Protein AF-A0A8C6LP64-F1 (afdb_monomer)

Nearest PDB structures (foldseek):
  8w0r-assembly1_A  TM=7.795E-01  e=1.756E-07  Homo sapiens
  6oht-assembly1_A  TM=7.981E-01  e=1.472E-06  Homo sapiens

Radius of gyration: 20.18 Å; Cα contacts (8 Å, |Δi|>4): 173; chains: 1; bounding box: 76×33×52 Å

InterPro domains:
  IPR007905 Emopamil-binding protein [PTHR14207] (55-198)
  IPR033118 EXPERA domain [PF05241] (79-190)
  IPR033118 EXPERA domain [PS51751] (31-187)

pLDDT: mean 72.2, std 21.82, range [25.19, 93.19]

Organism: Nothobranchius furzeri (NCBI:txid105023)

Sequence (207 aa):
MLNCKRVNVTICLNVRFTVGVSTDALAQRLASRRAGACHLLTAGCCLFRGLHLAGHYHVTEGPFVYMSLVGTVETSEGPLAELWKEYSKADSRWLVSDPTIVSVEILTVVLDSLLALLLIHAILNKKYYRHFLQVALSVCELYGGWMTFCPEWLTGSPHLNTSSWLHLWLYLAFFNGLWVLVPVLLLLQSWLFLKSLTPPPTSRKKL

Secondary structure (DSSP, 8-state):
---HHHHHHHHHHHHHHHGGGTTHHHHHHHHHTSTTS-HHHHHHHHHHHHHHHHHHIIIIIHHHHHHHHHS-TTT--SHHHHHHHHHTTTBGGGTTT-HHHHHHHHHIIIIIHHHHHHHHHHHHTT-TTHHHHHHHHHHHHHHHHHHHHHHHHHTT-TTB--SSHIIIIIIIIIIHHHHHHHHHHHHHHHHHHHHHTSPPPP-----

Mean predicted aligned error: 11.22 Å

Structure (mmCIF, N/CA/C/O backbone):
data_AF-A0A8C6LP64-F1
#
_entry.id   AF-A0A8C6LP64-F1
#
loop_
_atom_site.group_PDB
_atom_site.id
_atom_site.type_symbol
_atom_site.label_atom_id
_atom_site.label_alt_id
_atom_site.label_comp_id
_atom_site.label_asym_id
_atom_site.label_entity_id
_atom_site.label_seq_id
_atom_site.pdbx_PDB_ins_code
_atom_site.Cartn_x
_atom_site.Cartn_y
_atom_site.Cartn_z
_atom_site.occupancy
_atom_site.B_iso_or_equiv
_atom_site.auth_seq_id
_atom_site.auth_comp_id
_atom_site.auth_asym_id
_atom_site.auth_atom_id
_atom_site.pdbx_PDB_model_num
ATOM 1 N N . MET A 1 1 ? 27.531 -18.835 -13.441 1.00 26.56 1 MET A N 1
ATOM 2 C CA . MET A 1 1 ? 27.006 -19.209 -12.108 1.00 26.56 1 MET A CA 1
ATOM 3 C C . MET A 1 1 ? 26.710 -17.933 -11.327 1.00 26.56 1 MET A C 1
ATOM 5 O O . MET A 1 1 ? 27.609 -17.375 -10.713 1.00 26.56 1 MET A O 1
ATOM 9 N N . LEU A 1 2 ? 25.486 -17.407 -11.433 1.00 28.98 2 LEU A N 1
ATOM 10 C CA . LEU A 1 2 ? 25.056 -16.207 -10.705 1.00 28.98 2 LEU A CA 1
ATOM 11 C C . LEU A 1 2 ? 24.733 -16.569 -9.244 1.00 28.98 2 LEU A C 1
ATOM 13 O O . LEU A 1 2 ? 24.154 -17.611 -8.951 1.00 28.98 2 LEU A O 1
ATOM 17 N N . ASN A 1 3 ? 25.198 -15.715 -8.337 1.00 27.28 3 ASN A N 1
ATOM 18 C CA . ASN A 1 3 ? 25.306 -15.906 -6.892 1.00 27.28 3 ASN A CA 1
ATOM 19 C C . ASN A 1 3 ? 23.967 -16.231 -6.186 1.00 27.28 3 ASN A C 1
ATOM 21 O O . ASN A 1 3 ? 23.223 -15.335 -5.791 1.00 27.28 3 ASN A O 1
ATOM 25 N N . CYS A 1 4 ? 23.733 -17.514 -5.893 1.00 25.19 4 CYS A N 1
ATOM 26 C CA . CYS A 1 4 ? 22.618 -18.039 -5.080 1.00 25.19 4 CYS A CA 1
ATOM 27 C C . CYS A 1 4 ? 22.578 -17.491 -3.623 1.00 25.19 4 CYS A C 1
ATOM 29 O O . CYS A 1 4 ? 21.589 -17.631 -2.905 1.00 25.19 4 CYS A O 1
ATOM 31 N N . LYS A 1 5 ? 23.638 -16.805 -3.164 1.00 25.78 5 LYS A N 1
ATOM 32 C CA . LYS A 1 5 ? 23.715 -16.228 -1.808 1.00 25.78 5 LYS A CA 1
ATOM 33 C C . LYS A 1 5 ? 23.056 -14.849 -1.655 1.00 25.78 5 LYS A C 1
ATOM 35 O O . LYS A 1 5 ? 22.682 -14.505 -0.540 1.00 25.78 5 LYS A O 1
ATOM 40 N N . ARG A 1 6 ? 22.888 -14.066 -2.730 1.00 32.03 6 ARG A N 1
ATOM 41 C CA . ARG A 1 6 ? 22.370 -12.680 -2.641 1.00 32.03 6 ARG A CA 1
ATOM 42 C C . ARG A 1 6 ? 20.832 -12.619 -2.669 1.00 32.03 6 ARG A C 1
ATOM 44 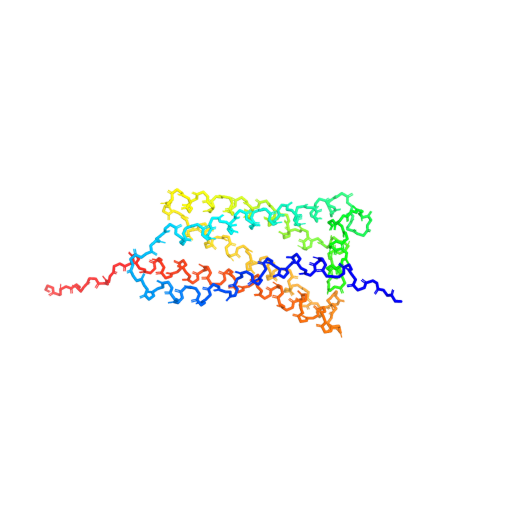O O . ARG A 1 6 ? 20.238 -11.862 -1.914 1.00 32.03 6 ARG A O 1
ATOM 51 N N . VAL A 1 7 ? 20.207 -13.526 -3.425 1.00 32.09 7 VAL A N 1
ATOM 52 C CA . VAL A 1 7 ? 18.743 -13.718 -3.520 1.00 32.09 7 VAL A CA 1
ATOM 53 C C . VAL A 1 7 ? 18.111 -14.082 -2.165 1.00 32.09 7 VAL A C 1
ATOM 55 O O . VAL A 1 7 ? 16.997 -13.667 -1.856 1.00 32.09 7 VAL A O 1
ATOM 58 N N . ASN A 1 8 ? 18.850 -14.799 -1.311 1.00 29.78 8 ASN A N 1
ATOM 59 C CA . ASN A 1 8 ? 18.366 -15.224 0.004 1.00 29.78 8 ASN A CA 1
ATOM 60 C C . ASN A 1 8 ? 18.093 -14.062 0.969 1.00 29.78 8 ASN A C 1
ATOM 62 O O . ASN A 1 8 ? 17.168 -14.162 1.766 1.00 29.78 8 ASN A O 1
ATOM 66 N N . VAL A 1 9 ? 18.856 -12.965 0.910 1.00 30.73 9 VAL A N 1
ATOM 67 C CA . VAL A 1 9 ? 18.701 -11.839 1.850 1.00 30.73 9 VAL A CA 1
ATOM 68 C C . VAL A 1 9 ? 17.477 -10.992 1.496 1.00 30.73 9 VAL A C 1
ATOM 70 O O . VAL A 1 9 ? 16.664 -10.703 2.370 1.00 30.73 9 VAL A O 1
ATOM 73 N N . THR A 1 10 ? 17.299 -10.676 0.213 1.00 33.97 10 THR A N 1
ATOM 74 C CA . THR A 1 10 ? 16.184 -9.876 -0.318 1.00 33.97 10 THR A CA 1
ATOM 75 C C . THR A 1 10 ? 14.831 -10.567 -0.138 1.00 33.97 10 THR A C 1
ATOM 77 O O . THR A 1 10 ? 13.877 -9.961 0.350 1.00 33.97 10 THR A O 1
ATOM 80 N N . ILE A 1 11 ? 14.763 -11.870 -0.435 1.00 35.84 11 ILE A N 1
ATOM 81 C CA . ILE A 1 11 ? 13.566 -12.680 -0.189 1.00 35.84 11 ILE A CA 1
ATOM 82 C C . ILE A 1 11 ? 13.360 -12.870 1.320 1.00 35.84 11 ILE A C 1
ATOM 84 O O . ILE A 1 11 ? 12.233 -12.765 1.784 1.00 35.84 11 ILE A O 1
ATOM 88 N N . CYS A 1 12 ? 14.412 -13.060 2.128 1.00 26.28 12 CYS A N 1
ATOM 89 C CA . CYS A 1 12 ? 14.254 -13.135 3.585 1.00 26.28 12 CYS A CA 1
ATOM 90 C C . CYS A 1 12 ? 13.740 -11.833 4.206 1.00 26.28 12 CYS A C 1
ATOM 92 O O . CYS A 1 12 ? 13.021 -11.920 5.192 1.00 26.28 12 CYS A O 1
ATOM 94 N N . LEU A 1 13 ? 14.066 -10.651 3.676 1.00 32.84 13 LEU A N 1
ATOM 95 C CA . LEU A 1 13 ? 13.472 -9.398 4.149 1.00 32.84 13 LEU A CA 1
ATOM 96 C C . LEU A 1 13 ? 11.963 -9.403 3.859 1.00 32.84 13 LEU A C 1
ATOM 98 O O . LEU A 1 13 ? 11.185 -9.456 4.806 1.00 32.84 13 LEU A O 1
ATOM 102 N N . ASN A 1 14 ? 11.530 -9.517 2.600 1.00 35.22 14 ASN A N 1
ATOM 103 C CA . ASN A 1 14 ? 10.096 -9.492 2.267 1.00 35.22 14 ASN A CA 1
ATOM 104 C C . ASN A 1 14 ? 9.284 -10.670 2.861 1.00 35.22 14 ASN A C 1
ATOM 106 O O . ASN A 1 14 ? 8.190 -10.453 3.384 1.00 35.22 14 ASN A O 1
ATOM 110 N N . VAL A 1 15 ? 9.814 -11.906 2.865 1.00 31.92 15 VAL A N 1
ATOM 111 C CA . VAL A 1 15 ? 9.146 -13.120 3.405 1.00 31.92 15 VAL A CA 1
ATOM 112 C C . VAL A 1 15 ? 9.077 -13.108 4.926 1.00 31.92 15 VAL A C 1
ATOM 114 O O . VAL A 1 15 ? 8.068 -13.521 5.492 1.00 31.92 15 VAL A O 1
ATOM 117 N N . ARG A 1 16 ? 10.102 -12.628 5.636 1.00 29.17 16 ARG A N 1
ATOM 118 C CA . ARG A 1 16 ? 10.067 -12.605 7.108 1.00 29.17 16 ARG A CA 1
ATOM 119 C C . ARG A 1 16 ? 9.106 -11.536 7.635 1.00 29.17 16 ARG A C 1
ATOM 121 O O . ARG A 1 16 ? 8.570 -11.718 8.726 1.00 29.17 16 ARG A O 1
ATOM 128 N N . PHE A 1 17 ? 8.815 -10.503 6.838 1.00 38.44 17 PHE A N 1
ATOM 129 C CA . PHE A 1 17 ? 7.782 -9.506 7.138 1.00 38.44 17 PHE A CA 1
ATOM 130 C C . PHE A 1 17 ? 6.357 -10.003 6.869 1.00 38.44 17 PHE A C 1
ATOM 132 O O . PHE A 1 17 ? 5.456 -9.701 7.650 1.00 38.44 17 PHE A O 1
ATOM 139 N N . THR A 1 18 ? 6.146 -10.828 5.841 1.00 34.22 18 THR A N 1
ATOM 140 C CA . THR A 1 18 ? 4.807 -11.319 5.479 1.00 34.22 18 THR A CA 1
ATOM 141 C C . THR A 1 18 ? 4.430 -12.683 6.064 1.00 34.22 18 THR A C 1
ATOM 143 O O . THR A 1 18 ? 3.271 -12.905 6.403 1.00 34.22 18 THR A O 1
ATOM 146 N N . VAL A 1 19 ? 5.373 -13.600 6.293 1.00 32.12 19 VAL A N 1
ATOM 147 C CA . VAL A 1 19 ? 5.092 -14.910 6.928 1.00 32.12 19 VAL A CA 1
ATOM 148 C C . VAL A 1 19 ? 4.787 -14.773 8.424 1.00 32.12 19 VAL A C 1
ATOM 150 O O . VAL A 1 19 ? 4.090 -15.616 8.992 1.00 32.12 19 VAL A O 1
ATOM 153 N N . GLY A 1 20 ? 5.177 -13.658 9.050 1.00 32.44 20 GLY A N 1
ATOM 154 C CA . GLY A 1 20 ? 4.718 -13.285 10.392 1.00 32.44 20 GLY A CA 1
ATOM 155 C C . GLY A 1 20 ? 3.199 -13.079 10.502 1.00 32.44 20 GLY A C 1
ATOM 156 O O . GLY A 1 20 ? 2.684 -13.009 11.614 1.00 32.44 20 GLY A O 1
ATOM 157 N N . VAL A 1 21 ? 2.476 -13.004 9.378 1.00 38.06 21 VAL A N 1
ATOM 158 C CA . VAL A 1 21 ? 1.015 -12.844 9.300 1.00 38.06 21 VAL A CA 1
ATOM 159 C C . VAL A 1 21 ? 0.261 -14.180 9.425 1.00 38.06 21 VAL A C 1
ATOM 161 O O . VAL A 1 21 ? -0.861 -14.230 9.919 1.00 38.06 21 VAL A O 1
ATOM 164 N N . SER A 1 22 ? 0.844 -15.303 8.988 1.00 34.34 22 SER A N 1
ATOM 165 C CA . SER A 1 22 ? 0.098 -16.576 8.865 1.00 34.34 22 SER A CA 1
ATOM 166 C C . SER A 1 22 ? -0.023 -17.375 10.165 1.00 34.34 22 SER A C 1
ATOM 168 O O . SER A 1 22 ? -0.956 -18.161 10.330 1.00 34.34 22 SER A O 1
ATOM 170 N N . THR A 1 23 ? 0.865 -17.160 11.133 1.00 35.19 23 THR A N 1
ATOM 171 C CA . THR A 1 23 ? 0.742 -17.777 12.465 1.00 35.19 23 THR A CA 1
ATOM 172 C C . THR A 1 23 ? -0.367 -17.127 13.312 1.00 35.19 23 THR A C 1
ATOM 174 O O . THR A 1 23 ? -0.797 -17.706 14.314 1.00 35.19 23 THR A O 1
ATOM 177 N N . ASP A 1 24 ? -0.904 -15.980 12.867 1.00 39.62 24 ASP A N 1
ATOM 178 C CA . ASP A 1 24 ? -1.932 -15.191 13.554 1.00 39.62 24 ASP A CA 1
ATOM 179 C C . ASP A 1 24 ? -3.308 -15.865 13.587 1.00 39.62 24 ASP A C 1
ATOM 181 O O . ASP A 1 24 ? -3.987 -15.800 14.609 1.00 39.62 24 ASP A O 1
ATOM 185 N N . ALA A 1 25 ? -3.744 -16.546 12.523 1.00 39.41 25 ALA A N 1
ATOM 186 C CA . ALA A 1 25 ? -5.092 -17.131 12.487 1.00 39.41 25 ALA A CA 1
ATOM 187 C C . ALA A 1 25 ? -5.253 -18.283 13.500 1.00 39.41 25 ALA A C 1
ATOM 189 O O . ALA A 1 25 ? -6.311 -18.465 14.116 1.00 39.41 25 ALA A O 1
ATOM 190 N N . LEU A 1 26 ? -4.175 -19.046 13.713 1.00 38.53 26 LEU A N 1
ATOM 191 C CA . LEU A 1 26 ? -4.131 -20.137 14.682 1.00 38.53 26 LEU A CA 1
ATOM 192 C C . LEU A 1 26 ? -3.989 -19.602 16.114 1.00 38.53 26 LEU A C 1
ATOM 194 O O . LEU A 1 26 ? -4.695 -20.066 17.013 1.00 38.53 26 LEU A O 1
ATOM 198 N N . ALA A 1 27 ? -3.153 -18.580 16.319 1.00 39.38 27 ALA A N 1
ATOM 199 C CA . ALA A 1 27 ? -2.984 -17.932 17.618 1.00 39.38 27 ALA A CA 1
ATOM 200 C C . ALA A 1 27 ? -4.264 -17.206 18.080 1.00 39.38 27 ALA A C 1
ATOM 202 O O . ALA A 1 27 ? -4.646 -17.323 19.244 1.00 39.38 27 ALA A O 1
ATOM 203 N N . GLN A 1 28 ? -4.987 -16.544 17.170 1.00 41.19 28 GLN A N 1
ATOM 204 C CA . GLN A 1 28 ? -6.283 -15.903 17.432 1.00 41.19 28 GLN A CA 1
ATOM 205 C C . GLN A 1 28 ? -7.360 -16.915 17.854 1.00 41.19 28 GLN A C 1
ATOM 207 O O . GLN A 1 28 ? -8.079 -16.682 18.831 1.00 41.19 28 GLN A O 1
ATOM 212 N N . ARG A 1 29 ? -7.453 -18.071 17.174 1.00 42.31 29 ARG A N 1
ATOM 213 C CA . ARG A 1 29 ? -8.389 -19.147 17.556 1.00 42.31 29 ARG A CA 1
ATOM 214 C C . ARG A 1 29 ? -8.042 -19.756 18.913 1.00 42.31 29 ARG A C 1
ATOM 216 O O . ARG A 1 29 ? -8.949 -19.985 19.715 1.00 42.31 29 ARG A O 1
ATOM 223 N N . LEU A 1 30 ? -6.759 -19.975 19.198 1.00 38.41 30 LEU A N 1
ATOM 224 C CA . LEU A 1 30 ? -6.309 -20.523 20.482 1.00 38.41 30 LEU A CA 1
ATOM 225 C C . LEU A 1 30 ? -6.493 -19.530 21.643 1.00 38.41 30 LEU A C 1
ATOM 227 O O . LEU A 1 30 ? -6.898 -19.942 22.729 1.00 38.41 30 LEU A O 1
ATOM 231 N N . ALA A 1 31 ? -6.290 -18.231 21.407 1.00 39.41 31 ALA A N 1
ATOM 232 C CA . ALA A 1 31 ? -6.501 -17.179 22.402 1.00 39.41 31 ALA A CA 1
ATOM 233 C C . ALA A 1 31 ? -7.993 -16.929 22.690 1.00 39.41 31 ALA A C 1
ATOM 235 O O . ALA A 1 31 ? -8.370 -16.752 23.846 1.00 39.41 31 ALA A O 1
ATOM 236 N N . SER A 1 32 ? -8.866 -17.007 21.676 1.00 42.94 32 SER A N 1
ATOM 237 C CA . SER A 1 32 ? -10.322 -16.845 21.855 1.00 42.94 32 SER A CA 1
ATOM 238 C C . SER A 1 32 ? -10.965 -17.936 22.726 1.00 42.94 32 SER A C 1
ATOM 240 O O . SER A 1 32 ? -11.972 -17.688 23.385 1.00 42.94 32 SER A O 1
ATOM 242 N N . ARG A 1 33 ? -10.365 -19.138 22.776 1.00 45.78 33 ARG A N 1
ATOM 243 C CA . ARG A 1 33 ? -10.842 -20.259 23.605 1.00 45.78 33 ARG A CA 1
ATOM 244 C C . ARG A 1 33 ? -10.457 -20.145 25.082 1.00 45.78 33 ARG A C 1
ATOM 246 O O . ARG A 1 33 ? -11.046 -20.842 25.903 1.00 45.78 33 ARG A O 1
ATOM 253 N N . ARG A 1 34 ? -9.506 -19.278 25.443 1.00 41.78 34 ARG A N 1
ATOM 254 C CA . ARG A 1 34 ? -9.128 -18.993 26.837 1.00 41.78 34 ARG A CA 1
ATOM 255 C C . ARG A 1 34 ? -9.584 -17.586 27.213 1.00 41.78 34 ARG A C 1
ATOM 257 O O . ARG A 1 34 ? -8.787 -16.659 27.333 1.00 41.78 34 ARG A O 1
ATOM 264 N N . ALA A 1 35 ? -10.895 -17.442 27.389 1.00 44.69 35 ALA A N 1
ATOM 265 C CA . ALA A 1 35 ? -11.497 -16.249 27.967 1.00 44.69 35 ALA A CA 1
ATOM 266 C C . ALA A 1 35 ? -10.827 -15.929 29.318 1.00 44.69 35 ALA A C 1
ATOM 268 O O . ALA A 1 35 ? -10.837 -16.752 30.230 1.00 44.69 35 ALA A O 1
ATOM 269 N N . GLY A 1 36 ? -10.213 -14.747 29.419 1.00 41.34 36 GLY A N 1
ATOM 270 C CA . GLY A 1 36 ? -9.667 -14.202 30.667 1.00 41.34 36 GLY A CA 1
ATOM 271 C C . GLY A 1 36 ? -8.198 -13.774 30.619 1.00 41.34 36 GLY A C 1
ATOM 272 O O . GLY A 1 36 ? -7.803 -12.911 31.398 1.00 41.34 36 GLY A O 1
ATOM 273 N N . ALA A 1 37 ? -7.386 -14.285 29.688 1.00 33.78 37 ALA A N 1
ATOM 274 C CA . ALA A 1 37 ? -5.953 -13.986 29.659 1.00 33.78 37 ALA A CA 1
ATOM 275 C C . ALA A 1 37 ? -5.576 -12.983 28.552 1.00 33.78 37 ALA A C 1
ATOM 277 O O . ALA A 1 37 ? -5.220 -13.343 27.436 1.00 33.78 37 ALA A O 1
ATOM 278 N N . CYS A 1 38 ? -5.549 -11.712 28.960 1.00 40.19 38 CYS A N 1
ATOM 279 C CA . CYS A 1 38 ? -4.589 -10.700 28.514 1.00 40.19 38 CYS A CA 1
ATOM 280 C C . CYS A 1 38 ? -4.884 -9.913 27.216 1.00 40.19 38 CYS A C 1
ATOM 282 O O . CYS A 1 38 ? -4.212 -10.055 26.197 1.00 40.19 38 CYS A O 1
ATOM 284 N N . HIS A 1 39 ? -5.763 -8.909 27.333 1.00 40.50 39 HIS A N 1
ATOM 285 C CA . HIS A 1 39 ? -5.815 -7.740 26.433 1.00 40.50 39 HIS A CA 1
ATOM 286 C C . HIS A 1 39 ? -4.435 -7.075 26.196 1.00 40.50 39 HIS A C 1
ATOM 288 O O . HIS A 1 39 ? -4.240 -6.419 25.174 1.00 40.50 39 HIS A O 1
ATOM 294 N N . LEU A 1 40 ? -3.482 -7.237 27.125 1.00 34.91 40 LEU A N 1
ATOM 295 C CA . LEU A 1 40 ? -2.119 -6.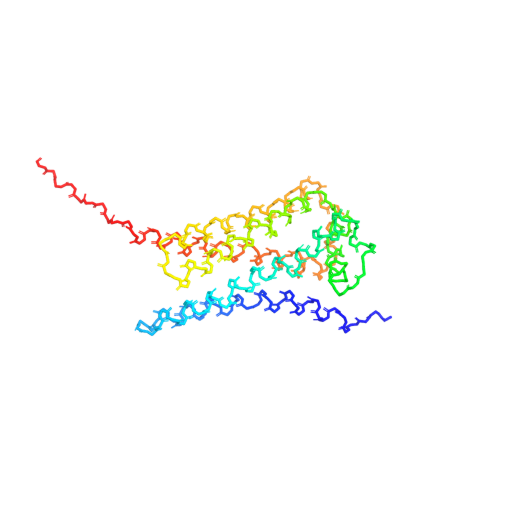700 27.047 1.00 34.91 40 LEU A CA 1
ATOM 296 C C . LEU A 1 40 ? -1.243 -7.453 26.023 1.00 34.91 40 LEU A C 1
ATOM 298 O O . LEU A 1 40 ? -0.400 -6.832 25.384 1.00 34.91 40 LEU A O 1
ATOM 302 N N . LEU A 1 41 ? -1.483 -8.755 25.802 1.00 35.78 41 LEU A N 1
ATOM 303 C CA . LEU A 1 41 ? -0.802 -9.546 24.764 1.00 35.78 41 LEU A CA 1
ATOM 304 C C . LEU A 1 41 ? -1.319 -9.196 23.361 1.00 35.78 41 LEU A C 1
ATOM 306 O O . LEU A 1 41 ? -0.529 -9.032 22.436 1.00 35.78 41 LEU A O 1
ATOM 310 N N . THR A 1 42 ? -2.634 -9.004 23.204 1.00 43.03 42 THR A N 1
ATOM 311 C CA . THR A 1 42 ? -3.245 -8.596 21.926 1.00 43.03 42 THR A CA 1
ATOM 312 C C . THR A 1 42 ? -2.824 -7.181 21.520 1.00 43.03 42 THR A C 1
ATOM 314 O O . THR A 1 42 ? -2.504 -6.942 20.359 1.00 43.03 42 THR A O 1
ATOM 317 N N . ALA A 1 43 ? -2.768 -6.247 22.477 1.00 38.12 43 ALA A N 1
ATOM 318 C CA . ALA A 1 43 ? -2.267 -4.895 22.239 1.00 38.12 43 ALA A CA 1
ATOM 319 C C . ALA A 1 43 ? -0.759 -4.889 21.932 1.00 38.12 43 ALA A C 1
ATOM 321 O O . ALA A 1 43 ? -0.343 -4.181 21.019 1.00 38.12 43 ALA A O 1
ATOM 322 N N . GLY A 1 44 ? 0.037 -5.714 22.628 1.00 37.62 44 GLY A N 1
ATOM 323 C CA . GLY A 1 44 ? 1.481 -5.863 22.412 1.00 37.62 44 GLY A CA 1
ATOM 324 C C . GLY A 1 44 ? 1.852 -6.387 21.019 1.00 37.62 44 GLY A C 1
ATOM 325 O O . GLY A 1 44 ? 2.765 -5.853 20.392 1.00 37.62 44 GLY A O 1
ATOM 326 N N . CYS A 1 45 ? 1.103 -7.357 20.484 1.00 41.19 45 CYS A N 1
ATOM 327 C CA . CYS A 1 45 ? 1.294 -7.849 19.114 1.00 41.19 45 CYS A CA 1
ATOM 328 C C . CYS A 1 45 ? 0.916 -6.808 18.047 1.00 41.19 45 CYS A C 1
ATOM 330 O O . CYS A 1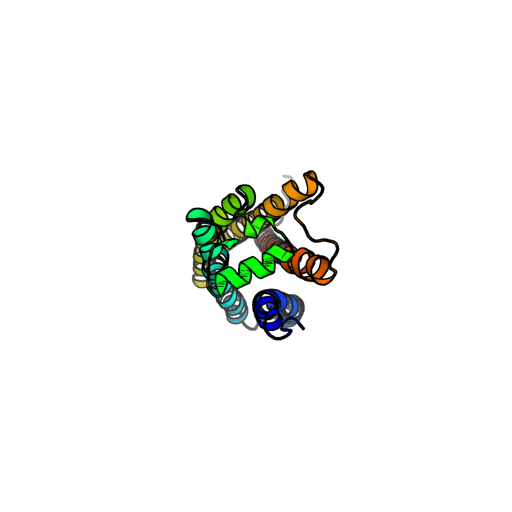 45 ? 1.601 -6.718 17.034 1.00 41.19 45 CYS A O 1
ATOM 332 N N . CYS A 1 46 ? -0.118 -5.987 18.267 1.00 42.16 46 CYS A N 1
ATOM 333 C CA . CYS A 1 46 ? -0.456 -4.878 17.363 1.00 42.16 46 CYS A CA 1
ATOM 334 C C . CYS A 1 46 ? 0.574 -3.732 17.423 1.00 42.16 46 CYS A C 1
ATOM 336 O O . CYS A 1 46 ? 0.823 -3.062 16.423 1.00 42.16 46 CYS A O 1
ATOM 338 N N . LEU A 1 47 ? 1.198 -3.534 18.586 1.00 43.19 47 LEU A N 1
ATOM 339 C CA . LEU A 1 47 ? 2.207 -2.510 18.857 1.00 43.19 47 LEU A CA 1
ATOM 340 C C . LEU A 1 47 ? 3.562 -2.777 18.214 1.00 43.19 47 LEU A C 1
ATOM 342 O O . LEU A 1 47 ? 4.127 -1.890 17.579 1.00 43.19 47 LEU A O 1
ATOM 346 N N . PHE A 1 48 ? 4.052 -4.011 18.328 1.00 40.94 48 PHE A N 1
ATOM 347 C CA . PHE A 1 48 ? 5.289 -4.435 17.669 1.00 40.94 48 PHE A CA 1
ATOM 348 C C . PHE A 1 48 ? 5.147 -4.429 16.132 1.00 40.94 48 PHE A C 1
ATOM 350 O O . PHE A 1 48 ? 6.129 -4.310 15.408 1.00 40.94 48 PHE A O 1
ATOM 357 N N . ARG A 1 49 ? 3.903 -4.522 15.639 1.00 49.69 49 ARG A N 1
ATOM 358 C CA . ARG A 1 49 ? 3.529 -4.706 14.231 1.00 49.69 49 ARG A CA 1
ATOM 359 C C . ARG A 1 49 ? 3.215 -3.395 13.497 1.00 49.69 49 ARG A C 1
ATOM 361 O O . ARG A 1 49 ? 3.577 -3.271 12.335 1.00 49.69 49 ARG A O 1
ATOM 368 N N . GLY A 1 50 ? 2.643 -2.390 14.168 1.00 45.19 50 GLY A N 1
ATOM 369 C CA . GLY A 1 50 ? 2.469 -1.048 13.594 1.00 45.19 50 GLY A CA 1
ATOM 370 C C . GLY A 1 50 ? 3.784 -0.266 13.472 1.00 45.19 50 GLY A C 1
ATOM 371 O O . GLY A 1 50 ? 3.998 0.406 12.467 1.00 45.19 50 GLY A O 1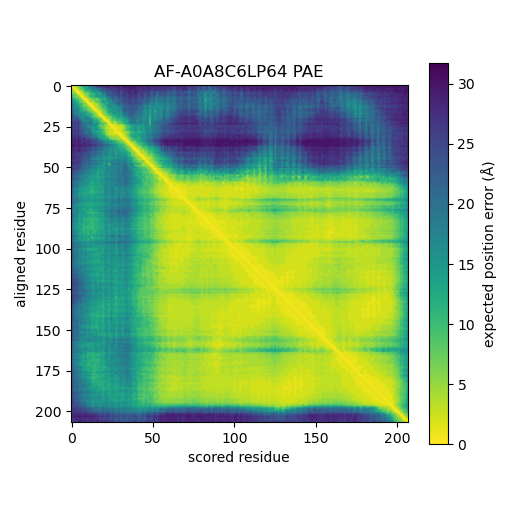
ATOM 372 N N . LEU A 1 51 ? 4.699 -0.399 14.446 1.00 46.19 51 LEU A N 1
ATOM 373 C CA . LEU A 1 51 ? 6.024 0.246 14.393 1.00 46.19 51 LEU A CA 1
ATOM 374 C C . LEU A 1 51 ? 6.876 -0.325 13.246 1.00 46.19 51 LEU A C 1
ATOM 376 O O . LEU A 1 51 ? 7.631 0.401 12.606 1.00 46.19 51 LEU A O 1
ATOM 380 N N . HIS A 1 52 ? 6.697 -1.619 12.958 1.00 49.78 52 HIS A N 1
ATOM 381 C CA . HIS A 1 52 ? 7.300 -2.293 11.813 1.00 49.78 52 HIS A CA 1
ATOM 382 C C . HIS A 1 52 ? 6.696 -1.856 10.474 1.00 49.78 52 HIS A C 1
ATOM 384 O O . HIS A 1 52 ? 7.446 -1.765 9.514 1.00 49.78 52 HIS A O 1
ATOM 390 N N . LEU A 1 53 ? 5.392 -1.557 10.404 1.00 52.69 53 LEU A N 1
ATOM 391 C CA . LEU A 1 53 ? 4.731 -1.061 9.188 1.00 52.69 53 LEU A CA 1
ATOM 392 C C . LEU A 1 53 ? 5.143 0.388 8.867 1.00 52.69 53 LEU A C 1
ATOM 394 O O . LEU A 1 53 ? 5.591 0.670 7.765 1.00 52.69 53 LEU A O 1
ATOM 398 N N . ALA A 1 54 ? 5.095 1.292 9.854 1.00 54.50 54 ALA A N 1
ATOM 399 C CA . ALA A 1 54 ? 5.547 2.679 9.682 1.00 54.50 54 ALA A CA 1
ATOM 400 C C . ALA A 1 54 ? 7.050 2.765 9.361 1.00 54.50 54 ALA A C 1
ATOM 402 O O . ALA A 1 54 ? 7.475 3.574 8.531 1.00 54.50 54 ALA A O 1
ATOM 403 N N . GLY A 1 55 ? 7.842 1.903 10.011 1.00 56.69 55 GLY A N 1
ATOM 404 C CA . GLY A 1 55 ? 9.250 1.701 9.695 1.00 56.69 55 GLY A CA 1
ATOM 405 C C . GLY A 1 55 ? 9.455 1.097 8.309 1.00 56.69 55 GLY A C 1
ATOM 406 O O . GLY A 1 55 ? 10.376 1.511 7.625 1.00 56.69 55 GLY A O 1
ATOM 407 N N . HIS A 1 56 ? 8.594 0.182 7.859 1.00 63.69 56 HIS A N 1
ATOM 408 C CA . HIS A 1 56 ? 8.655 -0.391 6.516 1.00 63.69 56 HIS A CA 1
ATOM 409 C C . HIS A 1 56 ? 8.490 0.694 5.452 1.00 63.69 56 HIS A C 1
ATOM 411 O O . HIS A 1 56 ? 9.431 0.893 4.692 1.00 63.69 56 HIS A O 1
ATOM 417 N N . TYR A 1 57 ? 7.411 1.488 5.482 1.00 65.44 57 TYR A N 1
ATOM 418 C CA . TYR A 1 57 ? 7.214 2.554 4.486 1.00 65.44 57 TYR A CA 1
ATOM 419 C C . TYR A 1 57 ? 8.415 3.506 4.408 1.00 65.44 57 TYR A C 1
ATOM 421 O O . TYR A 1 57 ? 8.873 3.841 3.326 1.00 65.44 57 TYR A O 1
ATOM 429 N N . HIS A 1 58 ? 9.003 3.904 5.539 1.00 65.06 58 HIS A N 1
ATOM 430 C CA . HIS A 1 58 ? 10.162 4.805 5.523 1.00 65.06 58 HIS A CA 1
ATOM 431 C C . HIS A 1 58 ? 11.499 4.128 5.191 1.00 65.06 58 HIS A C 1
ATOM 433 O O . HIS A 1 58 ? 12.415 4.815 4.749 1.00 65.06 58 HIS A O 1
ATOM 439 N N . VAL A 1 59 ? 11.656 2.823 5.429 1.00 69.75 59 VAL A N 1
ATOM 440 C CA . VAL A 1 59 ? 12.926 2.101 5.224 1.00 69.75 59 VAL A CA 1
ATOM 441 C C . VAL A 1 59 ? 12.995 1.441 3.846 1.00 69.75 59 VAL A C 1
ATOM 443 O O . VAL A 1 59 ? 14.098 1.257 3.336 1.00 69.75 59 VAL A O 1
ATOM 446 N N . THR A 1 60 ? 11.864 1.097 3.228 1.00 73.69 60 THR A N 1
ATOM 447 C CA . THR A 1 60 ? 11.817 0.511 1.879 1.00 73.69 60 THR A CA 1
ATOM 448 C C . THR A 1 60 ? 11.318 1.518 0.850 1.00 73.69 60 THR A C 1
ATOM 450 O O . THR A 1 60 ? 12.091 1.894 -0.036 1.00 73.69 60 THR A O 1
ATOM 453 N N . GLU A 1 61 ? 10.086 2.007 1.006 1.00 77.81 61 GLU A N 1
ATOM 454 C CA . GLU A 1 61 ? 9.430 2.893 0.030 1.00 77.81 61 GLU A CA 1
ATOM 455 C C . GLU A 1 61 ? 10.018 4.311 0.042 1.00 77.81 61 GLU A C 1
ATOM 457 O O . GLU A 1 61 ? 10.213 4.924 -1.002 1.00 77.81 61 GLU A O 1
ATOM 462 N N . GLY A 1 62 ? 10.409 4.825 1.210 1.00 82.62 62 GLY A N 1
ATOM 463 C CA . GLY A 1 62 ? 11.037 6.143 1.353 1.00 82.62 62 GLY A CA 1
ATOM 464 C C . GLY A 1 62 ? 12.292 6.306 0.484 1.00 82.62 62 GLY A C 1
ATOM 465 O O . GLY A 1 62 ? 12.375 7.257 -0.297 1.00 82.62 62 GLY A O 1
ATOM 466 N N . PRO A 1 63 ? 13.264 5.378 0.557 1.00 86.31 63 PRO A N 1
ATOM 467 C CA . PRO A 1 63 ? 14.403 5.347 -0.349 1.00 86.31 63 PRO A CA 1
ATOM 468 C C . PRO A 1 63 ? 14.007 5.213 -1.818 1.00 86.31 63 PRO A C 1
ATOM 470 O O . PRO A 1 63 ? 14.632 5.867 -2.648 1.00 86.31 63 PRO A O 1
ATOM 473 N N . PHE A 1 64 ? 12.997 4.402 -2.152 1.00 87.81 64 PHE A N 1
ATOM 474 C CA . PHE A 1 64 ? 12.506 4.289 -3.530 1.00 87.81 64 PHE A CA 1
ATOM 475 C C . PHE A 1 64 ? 11.998 5.630 -4.060 1.00 87.81 64 PHE A C 1
ATOM 477 O O . PHE A 1 64 ? 12.434 6.068 -5.128 1.00 87.81 64 PHE A O 1
ATOM 484 N N . VAL A 1 65 ? 11.144 6.311 -3.294 1.00 90.12 65 VAL A N 1
ATOM 485 C CA . VAL A 1 65 ? 10.623 7.639 -3.630 1.00 90.12 65 VAL A CA 1
ATOM 486 C C . VAL A 1 65 ? 11.766 8.641 -3.754 1.00 90.12 65 VAL A C 1
ATOM 488 O O . VAL A 1 65 ? 11.839 9.360 -4.745 1.00 90.12 65 VAL A O 1
ATOM 491 N N . TYR A 1 66 ? 12.702 8.659 -2.801 1.00 91.44 66 TYR A N 1
ATOM 492 C CA . TYR A 1 66 ? 13.859 9.551 -2.862 1.00 91.44 66 TYR A CA 1
ATOM 493 C C . TYR A 1 66 ? 14.677 9.328 -4.140 1.00 91.44 66 TYR A C 1
ATOM 495 O O . TYR A 1 66 ? 14.895 10.277 -4.890 1.00 91.44 66 TYR A O 1
ATOM 503 N N . MET A 1 67 ? 15.075 8.081 -4.418 1.00 92.50 67 MET A N 1
ATOM 504 C CA . MET A 1 67 ? 15.848 7.718 -5.612 1.00 92.50 67 MET A CA 1
ATOM 505 C C . MET A 1 67 ? 15.101 8.066 -6.905 1.00 92.50 67 MET A C 1
ATOM 507 O O . MET A 1 67 ? 15.723 8.536 -7.852 1.00 92.50 67 MET A O 1
ATOM 511 N N . SER A 1 68 ? 13.779 7.892 -6.922 1.00 91.25 68 SER A N 1
ATOM 512 C CA . SER A 1 68 ? 12.916 8.181 -8.074 1.00 91.25 68 SER A CA 1
ATOM 513 C C . SER A 1 68 ? 12.663 9.671 -8.315 1.00 91.25 68 SER A C 1
ATOM 515 O O . SER A 1 68 ? 12.350 10.064 -9.433 1.00 91.25 68 SER A O 1
ATOM 517 N N . LEU A 1 69 ? 12.779 10.513 -7.285 1.00 91.12 69 LEU A N 1
ATOM 518 C CA . LEU A 1 69 ? 12.604 11.964 -7.414 1.00 91.12 69 LEU A CA 1
ATOM 519 C C . LEU A 1 69 ? 13.901 12.686 -7.797 1.00 91.12 69 LEU A C 1
ATOM 521 O O . LEU A 1 69 ? 13.850 13.736 -8.434 1.00 91.12 69 LEU A O 1
ATOM 525 N N . VAL A 1 70 ? 15.057 12.147 -7.401 1.00 91.31 70 VAL A N 1
ATOM 526 C CA . VAL A 1 70 ? 16.376 12.738 -7.702 1.00 91.31 70 VAL A CA 1
ATOM 527 C C . VAL A 1 70 ? 17.057 12.112 -8.922 1.00 91.31 70 VAL A C 1
ATOM 529 O O . VAL A 1 70 ? 18.080 12.618 -9.380 1.00 91.31 70 VAL A O 1
ATOM 532 N N . GLY A 1 71 ? 16.511 11.016 -9.446 1.00 90.50 71 GLY A N 1
ATOM 533 C CA . GLY A 1 71 ? 17.066 10.250 -10.554 1.00 90.50 71 GLY A CA 1
ATOM 534 C C . GLY A 1 71 ? 16.218 9.011 -10.826 1.00 90.50 71 GLY A C 1
ATOM 535 O O . GLY A 1 71 ? 14.999 9.102 -10.917 1.00 90.50 71 GLY A O 1
ATOM 536 N N . THR A 1 72 ? 16.862 7.852 -10.954 1.00 91.69 72 THR A N 1
ATOM 537 C CA . THR A 1 72 ? 16.175 6.558 -11.070 1.00 91.69 72 THR A CA 1
ATOM 538 C C . THR A 1 72 ? 16.821 5.516 -10.165 1.00 91.69 72 THR A C 1
ATOM 540 O O . THR A 1 72 ? 17.975 5.654 -9.733 1.00 91.69 72 THR A O 1
ATOM 543 N N . VAL A 1 73 ? 16.098 4.428 -9.903 1.00 90.19 73 VAL A N 1
ATOM 544 C CA . VAL A 1 73 ? 16.645 3.269 -9.181 1.00 90.19 73 VAL A CA 1
ATOM 545 C C . VAL A 1 73 ? 17.794 2.623 -9.964 1.00 90.19 73 VAL A C 1
ATOM 547 O O . VAL A 1 73 ? 18.745 2.132 -9.355 1.00 90.19 73 VAL A O 1
ATOM 550 N N . GLU A 1 74 ? 17.753 2.660 -11.299 1.00 92.25 74 GLU A N 1
ATOM 551 C CA . GLU A 1 74 ? 18.798 2.104 -12.166 1.00 92.25 74 GLU A CA 1
ATOM 552 C C . GLU A 1 74 ? 20.177 2.707 -11.880 1.00 92.25 74 GLU A C 1
ATOM 554 O O . GLU A 1 74 ? 21.148 1.976 -11.663 1.00 92.25 74 GLU A O 1
ATOM 559 N N . THR A 1 75 ? 20.243 4.037 -11.816 1.00 91.31 75 THR A N 1
ATOM 560 C CA . THR A 1 75 ? 21.485 4.792 -11.594 1.00 91.31 75 THR A CA 1
ATOM 561 C C . THR A 1 75 ? 21.902 4.865 -10.127 1.00 91.31 75 THR A C 1
ATOM 563 O O . THR A 1 75 ? 22.974 5.378 -9.816 1.00 91.31 75 THR A O 1
ATOM 566 N N . SER A 1 76 ? 21.051 4.396 -9.215 1.00 91.00 76 SER A N 1
ATOM 567 C CA . SER A 1 76 ? 21.292 4.481 -7.776 1.00 91.00 76 SER A CA 1
ATOM 568 C C . SER A 1 76 ? 22.142 3.310 -7.276 1.00 91.00 76 SER A C 1
ATOM 570 O O . SER A 1 76 ? 22.026 2.177 -7.750 1.00 91.00 76 SER A O 1
ATOM 572 N N . GLU A 1 77 ? 22.983 3.564 -6.276 1.00 89.88 77 GLU A N 1
ATOM 573 C CA . GLU A 1 77 ? 23.850 2.558 -5.656 1.00 89.88 77 GLU A CA 1
ATOM 574 C C . GLU A 1 77 ? 23.518 2.359 -4.173 1.00 89.88 77 GLU A C 1
ATOM 576 O O . GLU A 1 77 ? 23.019 3.253 -3.490 1.00 89.88 77 GLU A O 1
ATOM 581 N N . GLY A 1 78 ? 23.818 1.165 -3.660 1.00 86.31 78 GLY A N 1
ATOM 582 C CA . GLY A 1 78 ? 23.667 0.818 -2.248 1.00 86.31 78 GLY A CA 1
ATOM 583 C C . GLY A 1 78 ? 22.641 -0.291 -1.986 1.00 86.31 78 GLY A C 1
ATOM 584 O O . GLY A 1 78 ? 21.932 -0.724 -2.892 1.00 86.31 78 GLY A O 1
ATOM 585 N N . PRO A 1 79 ? 22.544 -0.780 -0.735 1.00 83.62 79 PRO A N 1
ATOM 586 C CA . PRO A 1 79 ? 21.758 -1.974 -0.414 1.00 83.62 79 PRO A CA 1
ATOM 587 C C . PRO A 1 79 ? 20.267 -1.862 -0.760 1.00 83.62 79 PRO A C 1
ATOM 589 O O . PRO A 1 79 ? 19.664 -2.839 -1.193 1.00 83.62 79 PRO A O 1
ATOM 592 N N . LEU A 1 80 ? 19.680 -0.674 -0.583 1.00 81.75 80 LEU A N 1
ATOM 593 C CA . LEU A 1 80 ? 18.264 -0.416 -0.869 1.00 81.75 80 LEU A CA 1
ATOM 594 C C . LEU A 1 80 ? 18.016 -0.227 -2.370 1.00 81.75 80 LEU A C 1
ATOM 596 O O . LEU A 1 80 ? 17.000 -0.687 -2.876 1.00 81.75 80 LEU A O 1
ATOM 600 N N . ALA A 1 81 ? 18.963 0.357 -3.108 1.00 86.12 81 ALA A N 1
ATOM 601 C CA . ALA A 1 81 ? 18.889 0.406 -4.566 1.00 86.12 81 ALA A CA 1
ATOM 602 C C . ALA A 1 81 ? 18.937 -1.010 -5.162 1.00 86.12 81 ALA A C 1
ATOM 604 O O . ALA A 1 81 ? 18.118 -1.358 -6.005 1.00 86.12 81 ALA A O 1
ATOM 605 N N . GLU A 1 82 ? 19.836 -1.867 -4.670 1.00 87.69 82 GLU A N 1
ATOM 606 C CA . GLU A 1 82 ? 19.937 -3.263 -5.114 1.00 87.69 82 GLU A CA 1
ATOM 607 C C . GLU A 1 82 ? 18.686 -4.090 -4.774 1.00 87.69 82 GLU A C 1
ATOM 609 O O . GLU A 1 82 ? 18.295 -4.960 -5.551 1.00 87.69 82 GLU A O 1
ATOM 614 N N . LEU A 1 83 ? 18.025 -3.802 -3.646 1.00 84.44 83 LEU A N 1
ATOM 615 C CA . LEU A 1 83 ? 16.725 -4.386 -3.304 1.00 84.44 83 LEU A CA 1
ATOM 616 C C . LEU A 1 83 ? 15.674 -4.058 -4.376 1.00 84.44 83 LEU A C 1
ATOM 618 O O . LEU A 1 83 ? 15.014 -4.964 -4.887 1.00 84.44 83 LEU A O 1
ATOM 622 N N . TRP A 1 84 ? 15.559 -2.784 -4.748 1.00 86.94 84 TRP A N 1
ATOM 623 C CA . TRP A 1 84 ? 14.589 -2.327 -5.743 1.00 86.94 84 TRP A CA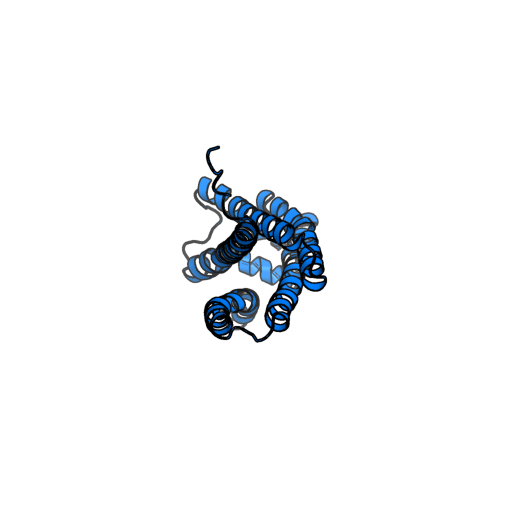 1
ATOM 624 C C . TRP A 1 84 ? 14.931 -2.776 -7.168 1.00 86.94 84 TRP A C 1
ATOM 626 O O . TRP A 1 84 ? 14.028 -3.137 -7.920 1.00 86.94 84 TRP A O 1
ATOM 636 N N . LYS A 1 85 ? 16.219 -2.880 -7.519 1.00 88.69 85 LYS A N 1
ATOM 637 C CA . LYS A 1 85 ? 16.673 -3.509 -8.775 1.00 88.69 85 LYS A CA 1
ATOM 638 C C . LYS A 1 85 ? 16.363 -5.005 -8.838 1.00 88.69 85 LYS A C 1
ATOM 640 O O . LYS A 1 85 ? 16.155 -5.550 -9.917 1.00 88.69 85 LYS A O 1
ATOM 645 N N . GLU A 1 86 ? 16.364 -5.705 -7.704 1.00 87.81 86 GLU A N 1
ATOM 646 C CA . GLU A 1 86 ? 15.947 -7.109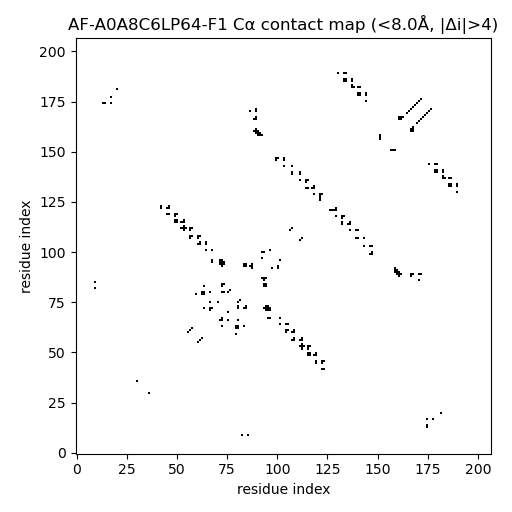 -7.672 1.00 87.81 86 GLU A CA 1
ATOM 647 C C . GLU A 1 86 ? 14.436 -7.229 -7.868 1.00 87.81 86 GLU A C 1
ATOM 649 O O . GLU A 1 86 ? 13.986 -8.067 -8.649 1.00 87.81 86 GLU A O 1
ATOM 654 N N . TYR A 1 87 ? 13.657 -6.382 -7.190 1.00 85.00 87 TYR A N 1
ATOM 655 C CA . TYR A 1 87 ? 12.205 -6.357 -7.351 1.00 85.00 87 TYR A CA 1
ATOM 656 C C . TYR A 1 87 ? 11.795 -5.975 -8.779 1.00 85.00 87 TYR A C 1
ATOM 658 O O . TYR A 1 87 ? 10.879 -6.578 -9.341 1.00 85.00 87 TYR A O 1
ATOM 666 N N . SER A 1 88 ? 12.540 -5.074 -9.421 1.00 89.56 88 SER A N 1
ATOM 667 C CA . SER A 1 88 ? 12.229 -4.627 -10.776 1.00 89.56 88 SER A CA 1
ATOM 668 C C . SER A 1 88 ? 12.388 -5.695 -11.863 1.00 89.56 88 SER A C 1
ATOM 670 O O . SER A 1 88 ? 11.888 -5.537 -12.974 1.00 89.56 88 SER A O 1
ATOM 672 N N . LYS A 1 89 ? 13.012 -6.837 -11.550 1.00 89.38 89 LYS A N 1
ATOM 673 C CA . LYS A 1 89 ? 13.010 -8.013 -12.438 1.00 89.38 89 LYS A CA 1
ATOM 674 C C . LYS A 1 89 ? 11.630 -8.658 -12.567 1.00 89.38 89 LYS A C 1
ATOM 676 O O . LYS A 1 89 ? 11.391 -9.376 -13.543 1.00 89.38 89 LYS A O 1
ATOM 681 N N . ALA A 1 90 ? 10.767 -8.456 -11.570 1.00 88.38 90 ALA A N 1
ATOM 682 C CA . ALA A 1 90 ? 9.371 -8.873 -11.591 1.00 88.38 90 ALA A CA 1
ATOM 683 C C . ALA A 1 90 ? 8.461 -7.789 -12.188 1.00 88.38 90 ALA A C 1
ATOM 685 O O . ALA A 1 90 ? 7.524 -8.135 -12.903 1.00 88.38 90 ALA A O 1
ATOM 686 N N . ASP A 1 91 ? 8.760 -6.513 -11.936 1.00 90.44 91 ASP A N 1
ATOM 687 C CA . ASP A 1 91 ? 8.021 -5.362 -12.461 1.00 90.44 91 ASP A CA 1
ATOM 688 C C . ASP A 1 91 ? 8.981 -4.219 -12.832 1.00 90.44 91 ASP A C 1
ATOM 690 O O . ASP A 1 91 ? 9.479 -3.491 -11.969 1.00 90.44 91 ASP A O 1
ATOM 694 N N . SER A 1 92 ? 9.251 -4.039 -14.126 1.00 92.81 92 SER A N 1
ATOM 695 C CA . SER A 1 92 ? 10.299 -3.114 -14.583 1.00 92.81 92 SER A CA 1
ATOM 696 C C . SER A 1 92 ? 10.001 -1.639 -14.301 1.00 92.81 92 SER A C 1
ATOM 698 O O . SER A 1 92 ? 10.919 -0.818 -14.322 1.00 92.81 92 SER A O 1
ATOM 700 N N . ARG A 1 93 ? 8.746 -1.285 -14.000 1.00 92.69 93 ARG A N 1
ATOM 701 C CA . ARG A 1 93 ? 8.318 0.098 -13.714 1.00 92.69 93 ARG A CA 1
ATOM 702 C C . ARG A 1 93 ? 9.010 0.690 -12.486 1.00 92.69 93 ARG A C 1
ATOM 704 O O . ARG A 1 93 ? 9.270 1.890 -12.445 1.00 92.69 93 ARG A O 1
ATOM 711 N N . TRP A 1 94 ? 9.384 -0.162 -11.533 1.00 91.12 94 TRP A N 1
ATOM 712 C CA . TRP A 1 94 ? 10.134 0.220 -10.333 1.00 91.12 94 TRP A CA 1
ATOM 713 C C . TRP A 1 94 ? 11.590 0.585 -10.634 1.00 91.12 94 TRP A C 1
ATOM 715 O O . TRP A 1 94 ? 12.224 1.279 -9.849 1.00 91.12 94 TRP A O 1
ATOM 725 N N . LEU A 1 95 ? 12.144 0.139 -11.768 1.00 92.81 95 LEU A N 1
ATOM 726 C CA . LEU A 1 95 ? 13.507 0.499 -12.167 1.00 92.81 95 LEU A CA 1
ATOM 727 C C . LEU A 1 95 ? 13.573 1.918 -12.740 1.00 92.81 95 LEU A C 1
ATOM 729 O O . LEU A 1 95 ? 14.489 2.674 -12.419 1.00 92.81 95 LEU A O 1
ATOM 733 N N . VAL A 1 96 ? 12.594 2.248 -13.589 1.00 91.94 96 VAL A N 1
ATOM 734 C CA . VAL A 1 96 ? 12.530 3.488 -14.381 1.00 91.94 96 VAL A CA 1
ATOM 735 C C . VAL A 1 96 ? 11.696 4.587 -13.723 1.00 91.94 96 VAL A C 1
ATOM 737 O O . VAL A 1 96 ? 11.461 5.620 -14.343 1.00 91.94 96 VAL A O 1
ATOM 740 N N . SER A 1 97 ? 11.257 4.370 -12.480 1.00 89.25 97 SER A N 1
ATOM 741 C CA . SER A 1 97 ? 10.503 5.352 -11.697 1.00 89.25 97 SER A CA 1
ATOM 742 C C . SER A 1 97 ? 9.209 5.793 -12.393 1.00 89.25 97 SER A C 1
ATOM 744 O O . SER A 1 97 ? 8.963 6.984 -12.580 1.00 89.25 97 SER A O 1
ATOM 746 N N . ASP A 1 98 ? 8.378 4.820 -12.788 1.00 92.69 98 ASP A N 1
ATOM 747 C CA . ASP A 1 98 ? 7.087 5.088 -13.434 1.00 92.69 98 ASP A CA 1
ATOM 748 C C . ASP A 1 98 ? 6.240 6.093 -12.621 1.00 92.69 98 ASP A C 1
ATOM 750 O O . ASP A 1 98 ? 6.027 5.875 -11.423 1.00 92.69 98 ASP A O 1
ATOM 754 N N . PRO A 1 99 ? 5.716 7.171 -13.239 1.00 92.00 99 PRO A N 1
ATOM 755 C CA . PRO A 1 99 ? 4.989 8.214 -12.517 1.00 92.00 99 PRO A CA 1
ATOM 756 C C . PRO A 1 99 ? 3.771 7.711 -11.740 1.00 92.00 99 PRO A C 1
ATOM 758 O O . PRO A 1 99 ? 3.450 8.275 -10.695 1.00 92.00 99 PRO A O 1
ATOM 761 N N . THR A 1 100 ? 3.100 6.656 -12.215 1.00 90.31 100 THR A N 1
ATOM 762 C CA . THR A 1 100 ? 1.950 6.071 -11.515 1.00 90.31 100 THR A CA 1
ATOM 763 C C . THR A 1 100 ? 2.413 5.449 -10.206 1.00 90.31 100 THR A C 1
ATOM 765 O O . THR A 1 100 ? 1.882 5.794 -9.152 1.00 90.31 100 THR A O 1
ATOM 768 N N . ILE A 1 101 ? 3.451 4.610 -10.259 1.00 90.00 101 ILE A N 1
ATOM 769 C CA . ILE A 1 101 ? 4.029 3.962 -9.074 1.00 90.00 101 ILE A CA 1
ATOM 770 C C . ILE A 1 101 ? 4.581 5.009 -8.107 1.00 90.00 101 ILE A C 1
ATOM 772 O O . ILE A 1 101 ? 4.209 5.025 -6.938 1.00 90.00 101 ILE A O 1
ATOM 776 N N . VAL A 1 102 ? 5.392 5.949 -8.600 1.00 92.00 102 VAL A N 1
ATOM 777 C CA . VAL A 1 102 ? 5.984 7.003 -7.763 1.00 92.00 102 VAL A CA 1
ATOM 778 C C . VAL A 1 102 ? 4.900 7.850 -7.088 1.00 92.00 102 VAL A C 1
ATOM 780 O O . VAL A 1 102 ? 5.035 8.189 -5.914 1.00 92.00 102 VAL A O 1
ATOM 783 N N . SER A 1 103 ? 3.804 8.170 -7.786 1.00 92.50 103 SER A N 1
ATOM 784 C CA . SER A 1 103 ? 2.702 8.946 -7.202 1.00 92.50 103 SER A CA 1
ATOM 785 C C . SER A 1 103 ? 1.983 8.218 -6.062 1.00 92.50 103 SER A C 1
ATOM 787 O O . SER A 1 103 ? 1.632 8.854 -5.066 1.00 92.50 103 SER A O 1
ATOM 789 N N . VAL A 1 104 ? 1.801 6.898 -6.181 1.00 91.00 104 VAL A N 1
ATOM 790 C CA . VAL A 1 104 ? 1.215 6.060 -5.126 1.00 91.00 104 VAL A CA 1
ATOM 791 C C . VAL A 1 104 ? 2.175 5.976 -3.943 1.00 91.00 104 VAL A C 1
ATOM 793 O O . VAL A 1 104 ? 1.770 6.264 -2.819 1.00 91.00 104 VAL A O 1
ATOM 796 N N . GLU A 1 105 ? 3.458 5.714 -4.190 1.00 88.75 105 GLU A N 1
ATOM 797 C CA . GLU A 1 105 ? 4.442 5.554 -3.116 1.00 88.75 105 GLU A CA 1
ATOM 798 C C . GLU A 1 105 ? 4.709 6.850 -2.338 1.00 88.75 105 GLU A C 1
ATOM 800 O O . GLU A 1 105 ? 4.947 6.810 -1.132 1.00 88.75 105 GLU A O 1
ATOM 805 N N . ILE A 1 106 ? 4.593 8.029 -2.962 1.00 90.25 106 ILE A N 1
ATOM 806 C CA . ILE A 1 106 ? 4.627 9.303 -2.219 1.00 90.25 106 ILE A CA 1
ATOM 807 C C . ILE A 1 106 ? 3.492 9.357 -1.186 1.00 90.25 106 ILE A C 1
ATOM 809 O O . ILE A 1 106 ? 3.714 9.780 -0.047 1.00 90.25 106 ILE A O 1
ATOM 813 N N . LEU A 1 107 ? 2.280 8.932 -1.560 1.00 89.06 107 LEU A N 1
ATOM 814 C CA . LEU A 1 107 ? 1.155 8.877 -0.626 1.00 89.06 107 LEU A CA 1
ATOM 815 C C . LEU A 1 107 ? 1.395 7.828 0.458 1.00 89.06 107 LEU A C 1
ATOM 817 O O . LEU A 1 107 ? 1.175 8.127 1.628 1.00 89.06 107 LEU A O 1
ATOM 821 N N . THR A 1 108 ? 1.911 6.655 0.112 1.00 84.44 108 THR A N 1
ATOM 822 C CA . THR A 1 108 ? 2.217 5.601 1.085 1.00 84.44 108 THR A CA 1
ATOM 823 C C . THR A 1 108 ? 3.282 6.050 2.096 1.00 84.44 108 THR A C 1
ATOM 825 O O . THR A 1 108 ? 3.100 5.950 3.314 1.00 84.44 108 THR A O 1
ATOM 828 N N . VAL A 1 109 ? 4.369 6.662 1.625 1.00 85.75 109 VAL A N 1
ATOM 829 C CA . VAL A 1 109 ? 5.445 7.165 2.490 1.00 85.75 109 VAL A CA 1
ATOM 830 C C . VAL A 1 109 ? 4.971 8.301 3.388 1.00 85.75 109 VAL A C 1
ATOM 832 O O . VAL A 1 109 ? 5.403 8.366 4.535 1.00 85.75 109 VAL A O 1
ATOM 835 N N . VAL A 1 110 ? 4.101 9.196 2.918 1.00 89.12 110 VAL A N 1
ATOM 836 C CA . VAL A 1 110 ? 3.673 10.362 3.708 1.00 89.12 110 VAL A CA 1
ATOM 837 C C . VAL A 1 110 ? 2.393 10.078 4.489 1.00 89.12 110 VAL A C 1
ATOM 839 O O . VAL A 1 110 ? 2.382 10.170 5.713 1.00 89.12 110 VAL A O 1
ATOM 842 N N . LEU A 1 111 ? 1.297 9.765 3.806 1.00 88.88 111 LEU A N 1
ATOM 843 C CA . LEU A 1 111 ? -0.018 9.611 4.421 1.00 88.88 111 LEU A CA 1
ATOM 844 C C . LEU A 1 111 ? -0.111 8.316 5.229 1.00 88.88 111 LEU A C 1
ATOM 846 O O . LEU A 1 111 ? -0.480 8.367 6.405 1.00 88.88 111 LEU A O 1
ATOM 850 N N . ASP A 1 112 ? 0.237 7.176 4.634 1.00 84.12 112 ASP A N 1
ATOM 851 C CA . ASP A 1 112 ? 0.029 5.878 5.289 1.00 84.12 112 ASP A CA 1
ATOM 852 C C . ASP A 1 112 ? 0.976 5.689 6.469 1.00 84.12 112 ASP A C 1
ATOM 854 O O . ASP A 1 112 ? 0.574 5.186 7.520 1.00 84.12 112 ASP A O 1
ATOM 858 N N . SER A 1 113 ? 2.196 6.214 6.376 1.00 81.50 113 SER A N 1
ATOM 859 C CA . SER A 1 113 ? 3.113 6.244 7.513 1.00 81.50 113 SER A CA 1
ATOM 860 C C . SER A 1 113 ? 2.601 7.109 8.677 1.00 81.50 113 SER A C 1
ATOM 862 O O . SER A 1 113 ? 2.659 6.676 9.833 1.00 81.50 113 SER A O 1
ATOM 864 N N . LEU A 1 114 ? 2.037 8.293 8.403 1.00 87.69 114 LEU A N 1
ATOM 865 C CA . LEU A 1 114 ? 1.439 9.156 9.424 1.00 87.69 114 LEU A CA 1
ATOM 866 C C . LEU A 1 114 ? 0.218 8.481 10.057 1.00 87.69 114 LEU A C 1
ATOM 868 O O . LEU A 1 114 ? 0.092 8.457 11.285 1.00 87.69 114 LEU A O 1
ATOM 872 N N . LEU A 1 115 ? -0.654 7.884 9.242 1.00 86.06 115 LEU A N 1
ATOM 873 C CA . LEU A 1 115 ? -1.805 7.116 9.715 1.00 86.06 115 LEU A CA 1
ATOM 874 C C . LEU A 1 115 ? -1.373 5.911 10.554 1.00 86.06 115 LEU A C 1
ATOM 876 O O . LEU A 1 115 ? -1.980 5.658 11.596 1.00 86.06 115 LEU A O 1
ATOM 880 N N . ALA A 1 116 ? -0.310 5.207 10.164 1.00 81.44 116 ALA A N 1
ATOM 881 C CA . ALA A 1 116 ? 0.245 4.090 10.919 1.00 81.44 116 ALA A CA 1
ATOM 882 C C . ALA A 1 116 ? 0.778 4.546 12.286 1.00 81.44 116 ALA A C 1
ATOM 884 O O . ALA A 1 116 ? 0.434 3.943 13.306 1.00 81.44 116 ALA A O 1
ATOM 885 N N . LEU A 1 117 ? 1.536 5.645 12.349 1.00 82.06 117 LEU A N 1
ATOM 886 C CA . LEU A 1 117 ? 2.012 6.217 13.616 1.00 82.06 117 LEU A CA 1
ATOM 887 C C . LEU A 1 117 ? 0.853 6.648 14.526 1.00 82.06 117 LEU A C 1
ATOM 889 O O . LEU A 1 117 ? 0.839 6.327 15.721 1.00 82.06 117 LEU A O 1
ATOM 893 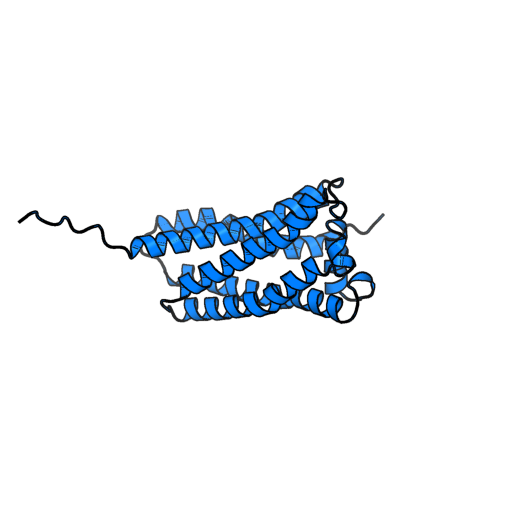N N . LEU A 1 118 ? -0.155 7.320 13.966 1.00 85.31 118 LEU A N 1
ATOM 894 C CA . LEU A 1 118 ? -1.358 7.711 14.702 1.00 85.31 118 LEU A CA 1
ATOM 895 C C . LEU A 1 118 ? -2.160 6.495 15.174 1.00 85.31 118 LEU A C 1
ATOM 897 O O . LEU A 1 118 ? -2.678 6.498 16.293 1.00 85.31 118 LEU A O 1
ATOM 901 N N . LEU A 1 119 ? -2.245 5.440 14.365 1.00 80.56 119 LEU A N 1
ATOM 902 C CA . LEU A 1 119 ? -2.919 4.197 14.722 1.00 80.56 119 LEU A CA 1
ATOM 903 C C . LEU A 1 119 ? -2.206 3.502 15.885 1.00 80.56 119 LEU A C 1
ATOM 905 O O . LEU A 1 119 ? -2.868 3.084 16.837 1.00 80.56 119 LEU A O 1
ATOM 909 N N . ILE A 1 120 ? -0.873 3.437 15.869 1.00 77.19 120 ILE A N 1
ATOM 910 C CA . ILE A 1 120 ? -0.078 2.909 16.990 1.00 77.19 120 ILE A CA 1
ATOM 911 C C . ILE A 1 120 ? -0.356 3.715 18.257 1.00 77.19 120 ILE A C 1
ATOM 913 O O . ILE A 1 120 ? -0.653 3.136 19.305 1.00 77.19 120 ILE A O 1
ATOM 917 N N . HIS A 1 121 ? -0.316 5.047 18.160 1.00 80.56 121 HIS A N 1
ATOM 918 C CA . HIS A 1 121 ? -0.651 5.926 19.275 1.00 80.56 121 HIS A CA 1
ATOM 919 C C . HIS A 1 121 ? -2.072 5.653 19.796 1.00 80.56 121 HIS A C 1
ATOM 921 O O . HIS A 1 121 ? -2.277 5.536 21.008 1.00 80.56 121 HIS A O 1
ATOM 927 N N . ALA A 1 122 ? -3.050 5.512 18.901 1.00 81.69 122 ALA A N 1
ATOM 928 C CA . ALA A 1 122 ? -4.437 5.230 19.249 1.00 81.69 122 ALA A CA 1
ATOM 929 C C . ALA A 1 122 ? -4.599 3.869 19.941 1.00 81.69 122 ALA A C 1
ATOM 931 O O . ALA A 1 122 ? -5.374 3.756 20.891 1.00 81.69 122 ALA A O 1
ATOM 932 N N . ILE A 1 123 ? -3.856 2.849 19.501 1.00 76.19 123 ILE A N 1
ATOM 933 C CA . ILE A 1 123 ? -3.842 1.512 20.107 1.00 76.19 123 ILE A CA 1
ATOM 934 C C . ILE A 1 123 ? -3.228 1.568 21.510 1.00 76.19 123 ILE A C 1
ATOM 936 O O . ILE A 1 123 ? -3.861 1.109 22.463 1.00 76.19 123 ILE A O 1
ATOM 940 N N . LEU A 1 124 ? -2.043 2.173 21.653 1.00 77.50 124 LEU A N 1
ATOM 941 C CA . LEU A 1 124 ? -1.336 2.329 22.933 1.00 77.50 124 LEU A CA 1
ATOM 942 C C . LEU A 1 124 ? -2.184 3.029 23.984 1.00 77.50 124 LEU A C 1
ATOM 944 O O . LEU A 1 124 ? -2.290 2.581 25.123 1.00 77.50 124 LEU A O 1
ATOM 948 N N . ASN A 1 125 ? -2.804 4.130 23.574 1.00 80.88 125 ASN A N 1
ATOM 949 C CA . ASN A 1 125 ? -3.553 5.002 24.464 1.00 80.88 125 ASN A CA 1
ATOM 950 C C . ASN A 1 125 ? -5.049 4.663 24.497 1.00 80.88 125 ASN A C 1
ATOM 952 O O . ASN A 1 125 ? -5.841 5.466 24.992 1.00 80.88 125 ASN A O 1
ATOM 956 N N . LYS A 1 126 ? -5.443 3.498 23.954 1.00 81.88 126 LYS A N 1
ATOM 957 C CA . LYS A 1 126 ? -6.824 2.981 23.930 1.00 81.88 126 LYS A CA 1
ATOM 958 C C . LYS A 1 126 ? -7.850 4.024 23.464 1.00 81.88 126 LYS A C 1
ATOM 960 O O . LYS A 1 126 ? -8.922 4.173 24.049 1.00 81.88 126 LYS A O 1
ATOM 965 N N . LYS A 1 127 ? -7.513 4.780 22.420 1.00 88.12 127 LYS A N 1
ATOM 966 C CA . LYS A 1 127 ? -8.354 5.857 21.892 1.00 88.12 127 LYS A CA 1
ATOM 967 C C . LYS A 1 127 ? -9.540 5.286 21.111 1.00 88.12 127 LYS A C 1
ATOM 969 O O . LYS A 1 127 ? -9.401 4.316 20.367 1.00 88.12 127 LYS A O 1
ATOM 974 N N . TYR A 1 128 ? -10.698 5.937 21.233 1.00 89.12 128 TYR A N 1
ATOM 975 C CA . TYR A 1 128 ? -11.938 5.521 20.563 1.00 89.12 128 TYR A CA 1
ATOM 976 C C . TYR A 1 128 ? -11.806 5.496 19.030 1.00 89.12 128 TYR A C 1
ATOM 978 O O . TYR A 1 128 ? -12.400 4.651 18.366 1.00 89.12 128 TYR A O 1
ATOM 986 N N . TYR A 1 129 ? -10.972 6.377 18.467 1.00 90.69 129 TYR A N 1
ATOM 987 C CA . TYR A 1 129 ? -10.765 6.511 17.026 1.00 90.69 129 TYR A CA 1
ATOM 988 C C . TYR A 1 129 ? -9.797 5.475 16.426 1.00 90.69 129 TYR A C 1
ATOM 990 O O . TYR A 1 129 ? -9.522 5.534 15.228 1.00 90.69 129 TYR A O 1
ATOM 998 N N . ARG A 1 130 ? -9.292 4.494 17.198 1.00 86.94 130 ARG A N 1
ATOM 999 C CA . ARG A 1 130 ? -8.350 3.482 16.670 1.00 86.94 130 ARG A CA 1
ATOM 1000 C C . ARG A 1 130 ? -8.901 2.741 15.445 1.00 86.94 130 ARG A C 1
ATOM 1002 O O . ARG A 1 130 ? -8.176 2.499 14.492 1.00 86.94 130 ARG A O 1
ATOM 1009 N N . HIS A 1 131 ? -10.190 2.388 15.465 1.00 84.81 131 HIS A N 1
ATOM 1010 C CA . HIS A 1 131 ? -10.809 1.609 14.390 1.00 84.81 131 HIS A CA 1
ATOM 1011 C C . HIS A 1 131 ? -11.058 2.444 13.144 1.00 84.81 131 HIS A C 1
ATOM 1013 O O . HIS A 1 131 ? -10.974 1.913 12.044 1.00 84.81 131 HIS A O 1
ATOM 1019 N N . PHE A 1 132 ? -11.312 3.741 13.316 1.00 93.19 132 PHE A N 1
ATOM 1020 C CA . PHE A 1 132 ? -11.400 4.679 12.206 1.00 93.19 132 PHE A CA 1
ATOM 1021 C C . PHE A 1 132 ? -10.058 4.766 11.469 1.00 93.19 132 PHE A C 1
ATOM 1023 O O . PHE A 1 132 ? -10.018 4.556 10.261 1.00 93.19 132 PHE A O 1
ATOM 1030 N N . LEU A 1 133 ? -8.954 4.959 12.202 1.00 86.88 133 LEU A N 1
ATOM 1031 C CA . LEU A 1 133 ? -7.610 4.990 11.613 1.00 86.88 133 LEU A CA 1
ATOM 1032 C C . LEU A 1 133 ? -7.227 3.658 10.956 1.00 86.88 133 LEU A C 1
ATOM 1034 O O . LEU A 1 133 ? -6.675 3.655 9.864 1.00 86.88 133 LEU A O 1
ATOM 1038 N N . GLN A 1 134 ? -7.561 2.527 11.585 1.00 84.31 134 GLN A N 1
ATOM 1039 C CA . GLN A 1 134 ? -7.312 1.201 11.014 1.00 84.31 134 GLN A CA 1
ATOM 1040 C C . GLN A 1 134 ? -8.063 0.993 9.694 1.00 84.31 134 GLN A C 1
ATOM 1042 O O . GLN A 1 134 ? -7.496 0.437 8.758 1.00 84.31 134 GLN A O 1
ATOM 1047 N N . VAL A 1 135 ? -9.327 1.426 9.616 1.00 89.12 135 VAL A N 1
ATOM 1048 C CA . VAL A 1 135 ? -10.117 1.361 8.378 1.00 89.12 135 VAL A CA 1
ATOM 1049 C C . VAL A 1 135 ? -9.515 2.266 7.310 1.00 89.12 135 VAL A C 1
ATOM 1051 O O . VAL A 1 135 ? -9.312 1.796 6.198 1.00 89.12 135 VAL A O 1
ATOM 1054 N N . ALA A 1 136 ? -9.188 3.516 7.650 1.00 92.75 136 ALA A N 1
ATOM 1055 C CA . ALA A 1 136 ? -8.588 4.464 6.714 1.00 92.75 136 ALA A CA 1
ATOM 1056 C C . ALA A 1 136 ? -7.284 3.916 6.113 1.00 92.75 136 ALA A C 1
ATOM 1058 O O . ALA A 1 136 ? -7.187 3.805 4.897 1.00 92.75 136 ALA A O 1
ATOM 1059 N N . LEU A 1 137 ? -6.348 3.470 6.960 1.00 84.81 137 LEU A N 1
ATOM 1060 C CA . LEU A 1 137 ? -5.080 2.883 6.519 1.00 84.81 137 LEU A CA 1
ATOM 1061 C C . LEU A 1 137 ? -5.301 1.637 5.648 1.00 84.81 137 LEU A C 1
ATOM 1063 O O . LEU A 1 137 ? -4.702 1.506 4.592 1.00 84.81 137 LEU A O 1
ATOM 1067 N N . SER A 1 138 ? -6.212 0.742 6.046 1.00 84.25 138 SER A N 1
ATOM 1068 C CA . SER A 1 138 ? -6.499 -0.471 5.263 1.00 84.25 138 SER A CA 1
ATOM 1069 C C . SER A 1 138 ? -7.094 -0.158 3.886 1.00 84.25 138 SER A C 1
ATOM 1071 O O . SER A 1 138 ? -6.859 -0.892 2.932 1.00 84.25 138 SER A O 1
ATOM 1073 N N . VAL A 1 139 ? -7.892 0.908 3.771 1.00 91.56 139 VAL A N 1
ATOM 1074 C CA . VAL A 1 139 ? -8.439 1.351 2.483 1.00 91.56 139 VAL A CA 1
ATOM 1075 C C . VAL A 1 139 ? -7.350 1.965 1.608 1.00 91.56 139 VAL A C 1
ATOM 1077 O O . VAL A 1 139 ? -7.326 1.650 0.421 1.00 91.56 139 VAL A O 1
ATOM 1080 N N . CYS A 1 140 ? -6.452 2.783 2.170 1.00 88.75 140 CYS A N 1
ATOM 1081 C CA . CYS A 1 140 ? -5.301 3.311 1.436 1.00 88.75 140 CYS A CA 1
ATOM 1082 C C . CYS A 1 140 ? -4.462 2.184 0.830 1.00 88.75 140 CYS A C 1
ATOM 1084 O O . CYS A 1 140 ? -4.236 2.195 -0.373 1.00 88.75 140 CYS A O 1
ATOM 1086 N N . GLU A 1 141 ? -4.118 1.165 1.622 1.00 83.12 141 GLU A N 1
ATOM 1087 C CA . GLU A 1 141 ? -3.347 -0.002 1.167 1.00 83.12 141 GLU A CA 1
ATOM 1088 C C . GLU A 1 141 ? -4.015 -0.739 0.000 1.00 83.12 141 GLU A C 1
ATOM 1090 O O . GLU A 1 141 ? -3.405 -0.998 -1.038 1.00 83.12 141 GLU A O 1
ATOM 1095 N N . LEU A 1 142 ? -5.308 -1.051 0.138 1.00 86.75 142 LEU A N 1
ATOM 1096 C CA . LEU A 1 142 ? -6.052 -1.759 -0.907 1.00 86.75 142 LEU A CA 1
ATOM 1097 C C . LEU A 1 142 ? -6.190 -0.923 -2.178 1.00 86.75 142 LEU A C 1
ATOM 1099 O O . LEU A 1 142 ? -6.125 -1.462 -3.284 1.00 86.75 142 LEU A O 1
ATOM 1103 N N . TYR A 1 143 ? -6.394 0.384 -2.024 1.00 92.88 143 TYR A N 1
ATOM 1104 C CA . TYR A 1 143 ? -6.489 1.298 -3.149 1.00 92.88 143 TYR A CA 1
ATOM 1105 C C . TYR A 1 143 ? -5.133 1.490 -3.837 1.00 92.88 143 TYR A C 1
ATOM 1107 O O . TYR A 1 143 ? -5.073 1.428 -5.062 1.00 92.88 143 TYR A O 1
ATOM 1115 N N . GLY A 1 144 ? -4.047 1.649 -3.078 1.00 87.94 144 GLY A N 1
ATOM 1116 C CA . GLY A 1 144 ? -2.681 1.726 -3.595 1.00 87.94 144 GLY A CA 1
ATOM 1117 C C . GLY A 1 144 ? -2.320 0.475 -4.391 1.00 87.94 144 GLY A C 1
ATOM 1118 O O . GLY A 1 144 ? -1.958 0.576 -5.563 1.00 87.94 144 GLY A O 1
ATOM 1119 N N . GLY A 1 145 ? -2.563 -0.712 -3.825 1.00 86.44 145 GLY A N 1
ATOM 1120 C CA . GLY A 1 145 ? -2.380 -1.980 -4.534 1.00 86.44 145 GLY A CA 1
ATOM 1121 C C . GLY A 1 145 ? -3.209 -2.067 -5.821 1.00 86.44 145 GLY A C 1
ATOM 1122 O O . GLY A 1 145 ? -2.700 -2.468 -6.869 1.00 86.44 145 GLY A O 1
ATOM 1123 N N . TRP A 1 146 ? -4.472 -1.631 -5.788 1.00 89.31 146 TRP A N 1
ATOM 1124 C CA . TRP A 1 146 ? -5.298 -1.559 -6.995 1.00 89.31 146 TRP A CA 1
ATOM 1125 C C . TRP A 1 146 ? -4.702 -0.620 -8.050 1.00 89.31 146 TRP A C 1
ATOM 1127 O O . TRP A 1 146 ? -4.617 -0.998 -9.217 1.00 89.31 146 TRP A O 1
ATOM 1137 N N . MET A 1 147 ? -4.251 0.572 -7.658 1.00 90.88 147 MET A N 1
ATOM 1138 C CA . MET A 1 147 ? -3.657 1.554 -8.570 1.00 90.88 147 MET A CA 1
ATOM 1139 C C . MET A 1 147 ? -2.299 1.115 -9.131 1.00 90.88 147 MET A C 1
ATOM 1141 O O . MET A 1 147 ? -1.954 1.507 -10.242 1.00 90.88 147 MET A O 1
ATOM 1145 N N . THR A 1 148 ? -1.565 0.253 -8.432 1.00 86.75 148 THR A N 1
ATOM 1146 C CA . THR A 1 148 ? -0.307 -0.332 -8.919 1.00 86.75 148 THR A CA 1
ATOM 1147 C C . THR A 1 148 ? -0.529 -1.388 -10.009 1.00 86.75 148 THR A C 1
ATOM 1149 O O . THR A 1 148 ? 0.218 -1.434 -10.997 1.00 86.75 148 THR A O 1
ATOM 1152 N N . PHE A 1 149 ? -1.561 -2.230 -9.868 1.00 87.56 149 PHE A N 1
ATOM 1153 C CA . PHE A 1 149 ? -1.793 -3.373 -10.765 1.00 87.56 149 PHE A CA 1
ATOM 1154 C C . PHE A 1 149 ? -2.867 -3.150 -11.830 1.00 87.56 149 PHE A C 1
ATOM 1156 O O . PHE A 1 149 ? -2.735 -3.677 -12.931 1.00 87.56 149 PHE A O 1
ATOM 1163 N N . CYS A 1 150 ? -3.923 -2.387 -11.548 1.00 88.50 150 CYS A N 1
ATOM 1164 C CA . CYS A 1 150 ? -5.035 -2.205 -12.482 1.00 88.50 150 CYS A CA 1
ATOM 1165 C C . CYS A 1 150 ? -4.611 -1.513 -13.790 1.00 88.50 150 CYS A C 1
ATOM 1167 O O . CYS A 1 150 ? -4.917 -2.062 -14.850 1.00 88.50 150 CYS A O 1
ATOM 1169 N N . PRO A 1 151 ? -3.853 -0.396 -13.780 1.00 88.81 151 PRO A N 1
ATOM 1170 C CA . PRO A 1 151 ? -3.384 0.224 -15.020 1.00 88.81 151 PRO A CA 1
ATOM 1171 C C . PRO A 1 151 ? -2.548 -0.733 -15.875 1.00 88.81 151 PRO A C 1
ATOM 1173 O O . PRO A 1 151 ? -2.743 -0.815 -17.082 1.00 88.81 151 PRO A O 1
ATOM 1176 N N . GLU A 1 152 ? -1.674 -1.511 -15.236 1.00 87.62 152 GLU A N 1
ATOM 1177 C CA . GLU A 1 152 ? -0.818 -2.493 -15.903 1.00 87.62 152 GLU A CA 1
ATOM 1178 C C . GLU A 1 152 ? -1.609 -3.684 -16.441 1.00 87.62 152 GLU A C 1
ATOM 1180 O O . GLU A 1 152 ? -1.308 -4.224 -17.498 1.00 87.62 152 GLU A O 1
ATOM 1185 N N . TRP A 1 153 ? -2.659 -4.109 -15.745 1.00 85.94 153 TRP A N 1
ATOM 1186 C CA . TRP A 1 153 ? -3.555 -5.144 -16.245 1.00 85.94 153 TRP A CA 1
ATOM 1187 C C . TRP A 1 153 ? -4.338 -4.667 -17.475 1.00 85.94 153 TRP A C 1
ATOM 1189 O O . TRP A 1 153 ? -4.443 -5.400 -18.459 1.00 85.94 153 TRP A O 1
ATOM 1199 N N . LEU A 1 154 ? -4.821 -3.420 -17.460 1.00 88.19 154 LEU A N 1
ATOM 1200 C CA . LEU A 1 154 ? -5.545 -2.816 -18.583 1.00 88.19 154 LEU A CA 1
ATOM 1201 C C . LEU A 1 154 ? -4.679 -2.666 -19.843 1.00 88.19 154 LEU A C 1
ATOM 1203 O O . LEU A 1 154 ? -5.213 -2.712 -20.950 1.00 88.19 154 LEU A O 1
ATOM 1207 N N . THR A 1 155 ? -3.359 -2.523 -19.698 1.00 88.31 155 THR A N 1
ATOM 1208 C CA . THR A 1 155 ? -2.405 -2.443 -20.821 1.00 88.31 155 THR A CA 1
ATOM 1209 C C . THR A 1 155 ? -1.868 -3.806 -21.271 1.00 88.31 155 THR A C 1
ATOM 1211 O O . THR A 1 155 ? -1.033 -3.864 -22.172 1.00 88.31 155 THR A O 1
ATOM 1214 N N . GLY A 1 156 ? -2.352 -4.911 -20.692 1.00 85.56 156 GLY A N 1
ATOM 1215 C CA . GLY A 1 156 ? -1.902 -6.267 -21.031 1.00 85.56 156 GLY A CA 1
ATOM 1216 C C . GLY A 1 156 ? -0.614 -6.701 -20.324 1.00 85.56 156 GLY A C 1
ATOM 1217 O O . GLY A 1 156 ? 0.002 -7.688 -20.717 1.00 85.56 156 GLY A O 1
ATOM 1218 N N . SER A 1 157 ? -0.226 -5.983 -19.275 1.00 88.25 157 SER A N 1
ATOM 1219 C CA . SER A 1 157 ? 0.901 -6.267 -18.383 1.00 88.25 157 SER A CA 1
ATOM 1220 C C . SER A 1 157 ? 2.284 -6.372 -19.046 1.00 88.25 157 SER A C 1
ATOM 1222 O O . SER A 1 157 ? 3.027 -7.308 -18.738 1.00 88.25 157 SER A O 1
ATOM 1224 N N . PRO A 1 158 ? 2.658 -5.442 -19.951 1.00 89.00 158 PRO A N 1
ATOM 1225 C CA . PRO A 1 158 ? 3.931 -5.491 -20.673 1.00 89.00 158 PRO A CA 1
ATOM 1226 C C . PRO A 1 158 ? 5.179 -5.412 -19.777 1.00 89.00 158 PRO A C 1
ATOM 1228 O O . PRO A 1 158 ? 6.239 -5.893 -20.178 1.00 89.00 158 PRO A O 1
ATOM 1231 N N . HIS A 1 159 ? 5.076 -4.820 -18.588 1.00 88.38 159 HIS A N 1
ATOM 1232 C CA . HIS A 1 159 ? 6.193 -4.620 -17.662 1.00 88.38 159 HIS A CA 1
ATOM 1233 C C . HIS A 1 159 ? 6.324 -5.734 -16.616 1.00 88.38 159 HIS A C 1
ATOM 1235 O O . HIS A 1 159 ? 7.341 -5.807 -15.917 1.00 88.38 159 HIS A O 1
ATOM 1241 N N . LEU A 1 160 ? 5.313 -6.604 -16.493 1.00 88.19 160 LEU A N 1
ATOM 1242 C CA . LEU A 1 160 ? 5.307 -7.693 -15.518 1.00 88.19 160 LEU A CA 1
ATOM 1243 C C . LEU A 1 160 ? 5.949 -8.954 -16.095 1.00 88.19 160 LEU A C 1
ATOM 1245 O O . LEU A 1 160 ? 5.517 -9.509 -17.107 1.00 88.19 160 LEU A O 1
ATOM 1249 N N . ASN A 1 161 ? 6.950 -9.480 -15.396 1.00 88.00 161 ASN A N 1
ATOM 1250 C CA . ASN A 1 161 ? 7.593 -10.730 -15.775 1.00 88.00 161 ASN A CA 1
ATOM 1251 C C . ASN A 1 161 ? 6.780 -11.936 -15.289 1.00 88.00 161 ASN A C 1
ATOM 1253 O O . ASN A 1 161 ? 7.014 -12.481 -14.207 1.00 88.00 161 ASN A O 1
ATOM 1257 N N . THR A 1 162 ? 5.837 -12.376 -16.118 1.00 85.75 162 THR A N 1
ATOM 1258 C CA . THR A 1 162 ? 4.965 -13.528 -15.833 1.00 85.75 162 THR A CA 1
ATOM 1259 C C . THR A 1 162 ? 5.555 -14.873 -16.276 1.00 85.75 162 THR A C 1
ATOM 1261 O O . THR A 1 162 ? 5.076 -15.925 -15.857 1.00 85.75 162 THR A O 1
ATOM 1264 N N . SER A 1 163 ? 6.632 -14.864 -17.067 1.00 86.31 163 SER A N 1
ATOM 1265 C CA . SER A 1 163 ? 7.272 -16.074 -17.608 1.00 86.31 163 SER A CA 1
ATOM 1266 C C . SER A 1 163 ? 8.093 -16.849 -16.573 1.00 86.31 163 SER A C 1
ATOM 1268 O O . SER A 1 163 ? 8.296 -18.056 -16.702 1.00 86.31 163 SER A O 1
ATOM 1270 N N . SER A 1 164 ? 8.597 -16.165 -15.544 1.00 87.62 164 SER A N 1
ATOM 1271 C CA . SER A 1 164 ? 9.358 -16.786 -14.458 1.00 87.62 164 SER A CA 1
ATOM 1272 C C . SER A 1 164 ? 8.431 -17.191 -13.320 1.00 87.62 164 SER A C 1
ATOM 1274 O O . SER A 1 164 ? 7.769 -16.343 -12.725 1.00 87.62 164 SER A O 1
ATOM 1276 N N . TRP A 1 165 ? 8.447 -18.475 -12.946 1.00 89.56 165 TRP A N 1
ATOM 1277 C CA . TRP A 1 165 ? 7.656 -18.982 -11.818 1.00 89.56 165 TRP A CA 1
ATOM 1278 C C . TRP A 1 165 ? 7.932 -18.206 -10.521 1.00 89.56 165 TRP A C 1
ATOM 1280 O O . TRP A 1 165 ? 7.002 -17.876 -9.791 1.00 89.56 165 TRP A O 1
ATOM 1290 N N . LEU A 1 166 ? 9.203 -17.873 -10.260 1.00 85.50 166 LEU A N 1
ATOM 1291 C CA . LEU A 1 166 ? 9.613 -17.118 -9.074 1.00 85.50 166 LEU A CA 1
ATOM 1292 C C . LEU A 1 166 ? 9.014 -15.705 -9.072 1.00 85.50 166 LEU A C 1
ATOM 1294 O O . LEU A 1 166 ? 8.481 -15.267 -8.055 1.00 85.50 166 LEU A O 1
ATOM 1298 N N . HIS A 1 167 ? 9.087 -15.002 -10.203 1.00 84.44 167 HIS A N 1
ATOM 1299 C CA . HIS A 1 167 ? 8.581 -13.633 -10.295 1.00 84.44 167 HIS A CA 1
ATOM 1300 C C . HIS A 1 167 ? 7.051 -13.609 -10.246 1.00 84.44 167 HIS A C 1
ATOM 1302 O O . HIS A 1 167 ? 6.476 -12.821 -9.505 1.00 84.44 167 HIS A O 1
ATOM 1308 N N . LEU A 1 168 ? 6.386 -14.530 -10.943 1.00 82.94 168 LEU A N 1
ATOM 1309 C CA . LEU A 1 168 ? 4.931 -14.594 -10.955 1.00 82.94 168 LEU A CA 1
ATOM 1310 C C . LEU A 1 168 ? 4.349 -14.990 -9.593 1.00 82.94 168 LEU A 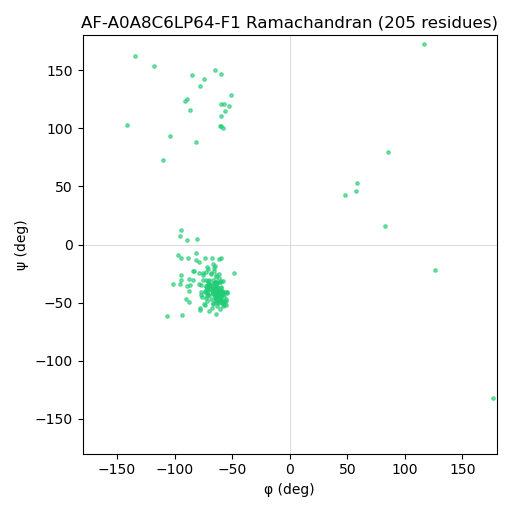C 1
ATOM 1312 O O . LEU A 1 168 ? 3.498 -14.287 -9.057 1.00 82.94 168 LEU A O 1
ATOM 1316 N N . TRP A 1 169 ? 4.778 -16.117 -9.023 1.00 86.94 169 TRP A N 1
ATOM 1317 C CA . TRP A 1 169 ? 4.098 -16.678 -7.853 1.00 86.94 169 TRP A CA 1
ATOM 1318 C C . TRP A 1 169 ? 4.606 -16.119 -6.534 1.00 86.94 169 TRP A C 1
ATOM 1320 O O . TRP A 1 169 ? 3.805 -15.863 -5.637 1.00 86.94 169 TRP A O 1
ATOM 1330 N N . LEU A 1 170 ? 5.916 -15.919 -6.396 1.00 81.50 170 LEU A N 1
ATOM 1331 C CA . LEU A 1 170 ? 6.465 -15.416 -5.141 1.00 81.50 170 LEU A CA 1
ATOM 1332 C C . LEU A 1 170 ? 6.457 -13.887 -5.101 1.00 81.50 170 LEU A C 1
ATOM 1334 O O . LEU A 1 170 ? 5.994 -13.311 -4.120 1.00 81.50 170 LEU A O 1
ATOM 1338 N N . TYR A 1 171 ? 6.953 -13.225 -6.149 1.00 79.00 171 TYR A N 1
ATOM 1339 C CA . TYR A 1 171 ? 7.093 -11.767 -6.115 1.00 79.00 171 TYR A CA 1
ATOM 1340 C C . TYR A 1 171 ? 5.748 -11.082 -6.348 1.00 79.00 171 TYR A C 1
ATOM 1342 O O . TYR A 1 171 ? 5.308 -10.298 -5.511 1.00 79.00 171 TYR A O 1
ATOM 1350 N N . LEU A 1 172 ? 5.075 -11.415 -7.451 1.00 82.50 172 LEU A N 1
ATOM 1351 C CA . LEU A 1 172 ? 3.821 -10.776 -7.827 1.00 82.50 172 LEU A CA 1
ATOM 1352 C C . LEU A 1 172 ? 2.648 -11.326 -7.008 1.00 82.50 172 LEU A C 1
ATOM 1354 O O . LEU A 1 172 ? 2.000 -10.554 -6.315 1.00 82.50 172 LEU A O 1
ATOM 1358 N N . ALA A 1 173 ? 2.385 -12.635 -7.006 1.00 80.88 173 ALA A N 1
ATOM 1359 C CA . ALA A 1 173 ? 1.187 -13.162 -6.349 1.00 80.88 173 ALA A CA 1
ATOM 1360 C C . ALA A 1 173 ? 1.283 -13.181 -4.813 1.00 80.88 173 ALA A C 1
ATOM 1362 O O . ALA A 1 173 ? 0.378 -12.691 -4.141 1.00 80.88 173 ALA A O 1
ATOM 1363 N N . PHE A 1 174 ? 2.349 -13.742 -4.234 1.00 80.56 174 PHE A N 1
ATOM 1364 C CA . PHE A 1 174 ? 2.430 -13.927 -2.782 1.00 80.56 174 PHE A CA 1
ATOM 1365 C C . PHE A 1 174 ? 2.589 -12.600 -2.028 1.00 80.56 174 PHE A C 1
ATOM 1367 O O . PHE A 1 174 ? 1.730 -12.287 -1.203 1.00 80.56 174 PHE A O 1
ATOM 1374 N N . PHE A 1 175 ? 3.623 -11.795 -2.308 1.00 78.38 175 PHE A N 1
ATOM 1375 C CA . PHE A 1 175 ? 3.830 -10.545 -1.558 1.00 78.38 175 PHE A CA 1
ATOM 1376 C C . PHE A 1 175 ? 2.695 -9.538 -1.745 1.00 78.38 175 PHE A C 1
ATOM 1378 O O . PHE A 1 175 ? 2.196 -9.011 -0.752 1.00 78.38 175 PHE A O 1
ATOM 1385 N N . ASN A 1 176 ? 2.214 -9.326 -2.973 1.00 81.44 176 ASN A N 1
ATOM 1386 C CA . ASN A 1 176 ? 1.082 -8.416 -3.185 1.00 81.44 176 ASN A CA 1
ATOM 1387 C C . ASN A 1 176 ? -0.233 -9.005 -2.661 1.00 81.44 176 ASN A C 1
ATOM 1389 O O . ASN A 1 176 ? -1.077 -8.279 -2.142 1.00 81.44 176 ASN A O 1
ATOM 1393 N N . GLY A 1 177 ? -0.396 -10.331 -2.696 1.00 75.44 177 GLY A N 1
ATOM 1394 C CA . GLY A 1 177 ? -1.526 -11.005 -2.060 1.00 75.44 177 GLY A CA 1
ATOM 1395 C C . GLY A 1 177 ? -1.582 -10.766 -0.550 1.00 75.44 177 GLY A C 1
ATOM 1396 O O . GLY A 1 177 ? -2.669 -10.664 0.017 1.00 75.44 177 GLY A O 1
ATOM 1397 N N . LEU A 1 178 ? -0.433 -10.607 0.109 1.00 76.88 178 LEU A N 1
ATOM 1398 C CA . LEU A 1 178 ? -0.366 -10.270 1.533 1.00 76.88 178 LEU A CA 1
ATOM 1399 C C . LEU A 1 178 ? -0.770 -8.818 1.805 1.00 76.88 178 LEU A C 1
ATOM 1401 O O . LEU A 1 178 ? -1.486 -8.578 2.783 1.00 76.88 178 LEU A O 1
ATOM 1405 N N . TRP A 1 179 ? -0.421 -7.899 0.901 1.00 73.75 179 TRP A N 1
ATOM 1406 C CA . TRP A 1 179 ? -0.918 -6.519 0.913 1.00 73.75 179 TRP A CA 1
ATOM 1407 C C . TRP A 1 179 ? -2.423 -6.400 0.669 1.00 73.75 179 TRP A C 1
ATOM 1409 O O . TRP A 1 179 ? -3.024 -5.411 1.063 1.00 73.75 179 TRP A O 1
ATOM 1419 N N . VAL A 1 180 ? -3.078 -7.423 0.118 1.00 80.50 180 VAL A N 1
ATOM 1420 C CA . VAL A 1 180 ? -4.548 -7.481 0.047 1.00 80.50 180 VAL A CA 1
ATOM 1421 C C . VAL A 1 180 ? -5.140 -8.172 1.275 1.00 80.50 180 VAL A C 1
ATOM 1423 O O . VAL A 1 180 ? -6.091 -7.686 1.892 1.00 80.50 180 VAL A O 1
ATOM 1426 N N . LEU A 1 181 ? -4.577 -9.317 1.659 1.00 79.31 181 LEU A N 1
ATOM 1427 C CA . LEU A 1 181 ? -5.122 -10.159 2.719 1.00 79.31 181 LEU A CA 1
ATOM 1428 C C . LEU A 1 181 ? -5.111 -9.454 4.080 1.00 79.31 181 LEU A C 1
ATOM 1430 O O . LEU A 1 181 ? -6.115 -9.494 4.796 1.00 79.31 181 LEU A O 1
ATOM 1434 N N . VAL A 1 182 ? -3.997 -8.813 4.449 1.00 76.75 182 VAL A N 1
ATOM 1435 C CA . VAL A 1 182 ? -3.856 -8.168 5.763 1.00 76.75 182 VAL A CA 1
ATOM 1436 C C . VAL A 1 182 ? -4.863 -7.026 5.940 1.00 76.75 182 VAL A C 1
ATOM 1438 O O . VAL A 1 182 ? -5.623 -7.081 6.915 1.00 76.75 182 VAL A O 1
ATOM 1441 N N . PRO A 1 183 ? -4.962 -6.040 5.026 1.00 78.62 183 PRO A N 1
ATOM 1442 C CA . PRO A 1 183 ? -5.962 -4.981 5.136 1.00 78.62 183 PRO A CA 1
ATOM 1443 C C . PRO A 1 183 ? -7.399 -5.499 5.181 1.00 78.62 183 PRO A C 1
ATOM 1445 O O . PRO A 1 183 ? -8.188 -5.029 5.999 1.00 78.62 183 PRO A O 1
ATOM 1448 N N . VAL A 1 184 ? -7.752 -6.514 4.382 1.00 81.38 184 VAL A N 1
ATOM 1449 C CA . VAL A 1 184 ? -9.106 -7.100 4.409 1.00 81.38 184 VAL A CA 1
ATOM 1450 C C . VAL A 1 184 ? -9.426 -7.702 5.779 1.00 81.38 184 VAL A C 1
ATOM 1452 O O . VAL A 1 184 ? -10.508 -7.465 6.324 1.00 81.38 184 VAL A O 1
ATOM 1455 N N . LEU A 1 185 ? -8.491 -8.439 6.383 1.00 78.75 185 LEU A N 1
ATOM 1456 C CA . LEU A 1 185 ? -8.680 -8.990 7.728 1.00 78.75 185 LEU A CA 1
ATOM 1457 C C . LEU A 1 185 ? -8.823 -7.883 8.785 1.00 78.75 185 LEU A C 1
ATOM 1459 O O . LEU A 1 185 ? -9.670 -7.990 9.678 1.00 78.75 185 LEU A O 1
ATOM 1463 N N . LEU A 1 186 ? -8.050 -6.800 8.671 1.00 78.56 186 LEU A N 1
ATOM 1464 C CA . LEU A 1 186 ? -8.151 -5.637 9.557 1.00 78.56 186 LEU A CA 1
ATOM 1465 C C . LEU A 1 186 ? -9.479 -4.885 9.383 1.00 78.56 186 LEU A C 1
ATOM 1467 O O . LEU A 1 186 ? -10.060 -4.449 10.384 1.00 78.56 186 LEU A O 1
ATOM 1471 N N . LEU A 1 187 ? -9.994 -4.772 8.157 1.00 82.94 187 LEU A N 1
ATOM 1472 C CA . LEU A 1 187 ? -11.315 -4.207 7.877 1.00 82.94 187 LEU A CA 1
ATOM 1473 C C . LEU A 1 187 ? -12.420 -5.051 8.507 1.00 82.94 187 LEU A C 1
ATOM 1475 O O . LEU A 1 187 ? -13.269 -4.505 9.212 1.00 82.94 187 LEU A O 1
ATOM 1479 N N . LEU A 1 188 ? -12.377 -6.375 8.339 1.00 81.19 188 LEU A N 1
ATOM 1480 C CA . LEU A 1 188 ? -13.328 -7.292 8.974 1.00 81.19 188 LEU A CA 1
ATOM 1481 C C . LEU A 1 188 ? -13.283 -7.175 10.503 1.00 81.19 188 LEU A C 1
ATOM 1483 O O . LEU A 1 188 ? -14.325 -7.105 11.158 1.00 81.19 188 LEU A O 1
ATOM 1487 N N . GLN A 1 189 ? -12.086 -7.090 11.082 1.00 83.94 189 GLN A N 1
ATOM 1488 C CA . GLN A 1 189 ? -11.901 -6.933 12.523 1.00 83.94 189 GLN A CA 1
ATOM 1489 C C . GLN A 1 189 ? -12.455 -5.597 13.046 1.00 83.94 189 GLN A C 1
ATOM 1491 O O . GLN A 1 189 ? -13.026 -5.556 14.141 1.00 83.94 189 GLN A O 1
ATOM 1496 N N . SER A 1 190 ? -12.317 -4.504 12.294 1.00 83.31 190 SER A N 1
ATOM 1497 C CA . SER A 1 190 ? -12.938 -3.218 12.642 1.00 83.31 190 SER A CA 1
ATOM 1498 C C . SER A 1 190 ? -14.451 -3.230 12.445 1.00 83.31 190 SER A C 1
ATOM 1500 O O . SER A 1 190 ? -15.177 -2.739 13.307 1.00 83.31 190 SER A O 1
ATOM 1502 N N . TRP A 1 191 ? -14.941 -3.852 11.375 1.00 88.38 191 TRP A N 1
ATOM 1503 C CA . TRP A 1 191 ? -16.369 -3.993 11.098 1.00 88.38 191 TRP A CA 1
ATOM 1504 C C . TRP A 1 191 ? -17.102 -4.751 12.209 1.00 88.38 191 TRP A C 1
ATOM 1506 O O . TRP A 1 191 ? -18.123 -4.288 12.715 1.00 88.38 191 TRP A O 1
ATOM 1516 N N . LEU A 1 192 ? -16.559 -5.893 12.644 1.00 86.69 192 LEU A N 1
ATOM 1517 C CA . LEU A 1 192 ? -17.142 -6.687 13.729 1.00 86.69 192 LEU A CA 1
ATOM 1518 C C . LEU A 1 192 ? -17.177 -5.917 15.055 1.00 86.69 192 LEU A C 1
ATOM 1520 O O . LEU A 1 192 ? -18.159 -6.012 15.792 1.00 86.69 192 LEU A O 1
ATOM 1524 N N . PHE A 1 193 ? -16.144 -5.120 15.338 1.00 85.19 193 PHE A N 1
ATOM 1525 C CA . PHE A 1 193 ? -16.136 -4.250 16.509 1.00 85.19 193 PHE A CA 1
ATOM 1526 C C . PHE A 1 193 ? -17.226 -3.177 16.421 1.00 85.19 193 PHE A C 1
ATOM 1528 O O . PHE A 1 193 ? -18.014 -3.042 17.352 1.00 85.19 193 PHE A O 1
ATOM 1535 N N . LEU A 1 194 ? -17.335 -2.464 15.296 1.00 88.56 194 LEU A N 1
ATOM 1536 C CA . LEU A 1 194 ? -18.369 -1.440 15.097 1.00 88.56 194 LEU A CA 1
ATOM 1537 C C . LEU A 1 194 ? -19.781 -2.030 15.199 1.00 88.56 194 LEU A C 1
ATOM 1539 O O . LEU A 1 194 ? -20.649 -1.459 15.858 1.00 88.56 194 LEU A O 1
ATOM 1543 N N . LYS A 1 195 ? -19.994 -3.223 14.635 1.00 89.62 195 LYS A N 1
ATOM 1544 C CA . LYS A 1 195 ? -21.250 -3.966 14.776 1.00 89.62 195 LYS A CA 1
ATOM 1545 C C . LYS A 1 195 ? -21.585 -4.253 16.243 1.00 89.62 195 LYS A C 1
ATOM 1547 O O . LYS A 1 195 ? -22.740 -4.116 16.628 1.00 89.62 195 LYS A O 1
ATOM 1552 N N . SER A 1 196 ? -20.593 -4.609 17.063 1.00 87.56 196 SER A N 1
ATOM 1553 C CA . SER A 1 196 ? -20.800 -4.883 18.495 1.00 87.56 196 SER A CA 1
ATOM 1554 C C . SER A 1 196 ? -21.226 -3.655 19.310 1.00 87.56 196 SER A C 1
ATOM 1556 O O . SER A 1 196 ? -21.817 -3.812 20.374 1.00 87.56 196 SER A O 1
ATOM 1558 N N . LEU A 1 197 ? -20.977 -2.443 18.799 1.00 88.31 197 LEU A N 1
ATOM 1559 C CA . LEU A 1 197 ? -21.423 -1.195 19.423 1.00 88.31 197 LEU A CA 1
ATOM 1560 C C . LEU A 1 197 ? -22.888 -0.862 19.112 1.00 88.31 197 LEU A C 1
ATOM 1562 O O . LEU A 1 197 ? -23.453 0.026 19.747 1.00 88.31 197 LEU A O 1
ATOM 1566 N N . THR A 1 198 ? -23.504 -1.532 18.133 1.00 86.94 198 THR A N 1
ATOM 1567 C CA . THR A 1 198 ? -24.879 -1.235 17.722 1.00 86.94 198 THR A CA 1
ATOM 1568 C C . THR A 1 198 ? -25.858 -2.018 18.602 1.00 86.94 198 THR A C 1
ATOM 1570 O O . THR A 1 198 ? -25.858 -3.251 18.546 1.00 86.94 198 THR A O 1
ATOM 1573 N N . PRO A 1 199 ? -26.699 -1.351 19.416 1.00 77.50 199 PRO A N 1
ATOM 1574 C CA . PRO A 1 199 ? -27.693 -2.045 20.224 1.00 77.50 199 PRO A CA 1
ATOM 1575 C C . PRO A 1 199 ? -28.740 -2.727 19.328 1.00 77.50 199 PRO A C 1
ATOM 1577 O O . PRO A 1 199 ? -29.027 -2.235 18.231 1.00 77.50 199 PRO A O 1
ATOM 1580 N N . PRO A 1 200 ? -29.337 -3.849 19.770 1.00 77.38 200 PRO A N 1
ATOM 1581 C CA . PRO A 1 200 ? -30.416 -4.480 19.025 1.00 77.38 200 PRO A CA 1
ATOM 1582 C C . PRO A 1 200 ? -31.591 -3.501 18.870 1.00 77.38 200 PRO A C 1
ATOM 1584 O O . PRO A 1 200 ? -31.834 -2.692 19.772 1.00 77.38 200 PRO A O 1
ATOM 1587 N N . PRO A 1 201 ? -32.336 -3.562 17.751 1.00 75.31 201 PRO A N 1
ATOM 1588 C CA . PRO A 1 201 ? -33.495 -2.705 17.555 1.00 75.31 201 PRO A CA 1
ATOM 1589 C C . PRO A 1 201 ? -34.474 -2.914 18.712 1.00 75.31 201 PRO A C 1
ATOM 1591 O O . PRO A 1 201 ? -34.934 -4.030 18.965 1.00 75.31 201 PRO A O 1
ATOM 1594 N N . THR A 1 202 ? -34.775 -1.839 19.439 1.00 71.31 202 THR A N 1
ATOM 1595 C CA . THR A 1 202 ? -35.782 -1.857 20.496 1.00 71.31 202 THR A CA 1
ATOM 1596 C C . THR A 1 202 ? -37.113 -2.247 19.868 1.00 71.31 202 THR A C 1
ATOM 1598 O O . THR A 1 202 ? -37.600 -1.579 18.953 1.00 71.31 202 THR A O 1
ATOM 1601 N N . SER A 1 203 ? -37.715 -3.344 20.339 1.00 61.28 203 SER A N 1
ATOM 1602 C CA . SER A 1 203 ? -39.080 -3.696 19.958 1.00 61.28 203 SER A CA 1
ATOM 1603 C C . SER A 1 203 ? -39.977 -2.544 20.401 1.00 61.28 203 SER A C 1
ATOM 1605 O O . SER A 1 203 ? -40.264 -2.391 21.592 1.00 61.28 203 SER A O 1
ATOM 1607 N N . ARG A 1 204 ? -40.370 -1.686 19.460 1.00 66.44 204 ARG A N 1
ATOM 1608 C CA . ARG A 1 204 ? -41.342 -0.627 19.700 1.00 66.44 204 ARG A CA 1
ATOM 1609 C C . ARG A 1 204 ? -42.624 -1.344 20.127 1.00 66.44 204 ARG A C 1
ATOM 1611 O O . ARG A 1 204 ? -43.283 -1.958 19.290 1.00 66.44 204 ARG A O 1
ATOM 1618 N N . LYS A 1 205 ? -42.929 -1.361 21.431 1.00 55.97 205 LYS A N 1
ATOM 1619 C CA . LYS A 1 205 ? -44.232 -1.831 21.914 1.00 55.97 205 LYS A CA 1
ATOM 1620 C C . LYS A 1 205 ? -45.263 -0.965 21.194 1.00 55.97 205 LYS A C 1
ATOM 1622 O O . LYS A 1 205 ? -45.227 0.255 21.340 1.00 55.97 205 LYS A O 1
ATOM 1627 N N . LYS A 1 206 ? -46.083 -1.577 20.334 1.00 56.25 206 LYS A N 1
ATOM 1628 C CA . LYS A 1 206 ? -47.253 -0.910 19.760 1.00 56.25 206 LYS A CA 1
ATOM 1629 C C . LYS A 1 206 ? -48.133 -0.526 20.952 1.00 56.25 206 LYS A C 1
ATOM 1631 O O . LYS A 1 206 ? -48.569 -1.420 21.672 1.00 56.25 206 LYS A O 1
ATOM 1636 N N . LEU A 1 207 ? -48.227 0.779 21.207 1.00 61.44 207 LEU A N 1
ATOM 1637 C CA . LEU A 1 207 ? -49.232 1.372 22.088 1.00 61.44 207 LEU A CA 1
ATOM 1638 C C . LEU A 1 207 ? -50.612 1.174 21.463 1.00 61.44 207 LEU A C 1
ATOM 1640 O O . LEU A 1 207 ? -50.684 1.239 20.212 1.00 61.44 207 LEU A O 1
#

Solvent-accessible surface area (backbone atoms only — not comparable to full-atom values): 11285 Å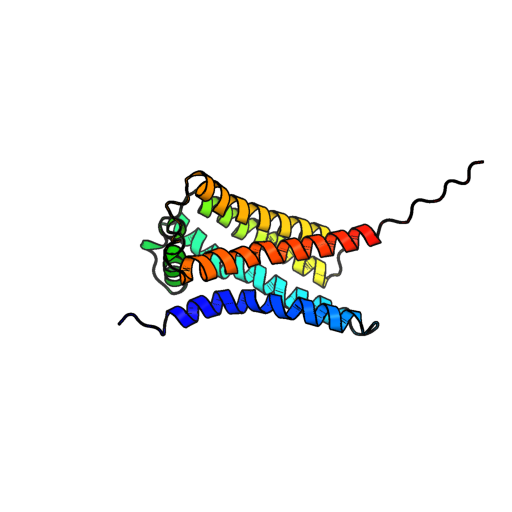² total; per-residue (Å²): 137,82,68,77,73,60,60,54,55,58,49,47,54,60,47,60,67,55,57,68,56,66,62,45,66,59,49,51,58,60,51,67,72,47,80,86,77,52,75,65,57,60,50,47,57,53,47,67,48,31,57,49,48,32,46,40,29,55,70,56,46,34,54,49,45,51,35,37,73,80,54,29,34,72,83,43,79,56,77,69,27,53,47,44,54,56,52,18,67,30,34,40,48,59,28,70,40,36,67,70,56,48,57,45,44,50,44,41,40,51,54,45,25,51,40,31,52,51,28,39,52,22,58,76,67,69,40,89,60,28,51,57,38,48,41,52,46,28,49,50,46,44,49,45,55,43,64,62,46,50,63,40,55,77,69,70,35,86,54,49,36,66,87,42,67,63,29,32,50,52,55,51,46,45,55,51,45,47,53,45,50,53,30,52,53,51,41,50,55,38,50,55,51,58,54,70,72,56,75,77,82,74,81,74,75,84,125

Foldseek 3Di:
DPDPVPVVVLLCVLCVLLVVPVVVVVVVVVVVVDPPDDPPVVLVVLLVNLVVQLCCLCVALVVLLVCLVVDFLQPDDDDNSVSQVVLQVQFVCSGNNPVLLSVLSVCCNPVLSVLSVVLSVCSVVVNPCNLVSLLVSLVSLQVSLCSVVVVCVVVVNPRGDCVDPCSNPPSPNPSSVSSNVVSVVSNVVSVVVVVVPDDDPPPPPDD